Protein AF-A0AAU9XTW3-F1 (afdb_monomer)

InterPro domains:
  IPR000152 EGF-type aspartate/asparagine hydroxylation site [PS00010] (157-168)
  IPR000742 EGF-like domain [PF00008] (87-120)
  IPR000742 EGF-like domain [PS00022] (110-121)
  IPR000742 EGF-like domain [PS01186] (110-121)
  IPR000742 EGF-like domain [PS01186] (166-179)
  IPR000742 EGF-like domain [PS50026] (83-122)
  IPR000742 EGF-like domain [PS50026] (140-180)
  IPR000742 EGF-like domain [SM00181] (86-122)
  IPR000742 EGF-like domain [SM00181] (143-180)
  IPR001881 EGF-like calcium-binding domain [SM00179] (83-122)
  IPR001881 EGF-like calcium-binding domain [SM00179] (140-180)
  IPR018097 EGF-like calcium-binding, conserved site [PS01187] (140-166)
  IPR024731 NELL2-like, EGF domain [PF12947] (144-179)
  IPR051586 Protein kinase C-binding NELL [PTHR24042] (33-180)

Foldseek 3Di:
DDFDPVQKDAQWDQPPFFPDKDWAQDDVRLVVVLLVDLQFFKKKWFQAHDPPPNTIIITGGNDGCVVVVVRTDGHNRIMIIGHDALPPPPLLADDPWRWRADDDPSRIATHADPQFDDRRSPDGDPVVVVVVVCVVQPDQDQCVPVDPPQFDPQWDWDGDRPGIATGGHPQWDDRRRDTDGPPPD

Sequence (185 aa):
MLFPDYYFFAERRLEDYTITTRKVKNLDDCELMCYLNDNCVSLNFKKDPDNNEAVHICELNNATHLKNDSDLTSDANFYYRGSKNACDKNSHCENNATCQSGFTAKGYQCLCPSGFEGERCETAGILFLFFLSLSNFTTDIDECVATSGKCHNEAACNNTHGSYVCTCKPGYIGDGLNCTGTVNS

Organism: NCBI:txid46732

Solvent-accessible surface area (backbone atoms only — not comparable to full-atom values): 10345 Å² total; per-residue (Å²): 77,44,71,50,74,93,40,52,38,77,36,18,34,68,61,98,36,65,76,48,76,45,80,28,79,49,70,68,54,38,51,51,56,29,69,76,30,93,65,36,38,17,37,30,37,35,71,65,46,48,96,84,72,76,28,23,46,26,34,28,13,61,49,42,54,94,84,41,53,90,45,49,40,82,32,82,56,23,34,22,40,29,42,61,63,38,52,79,84,69,55,74,44,30,81,86,27,49,69,43,40,23,102,43,99,80,33,38,47,40,50,50,44,94,51,32,30,65,81,30,19,76,39,74,19,68,69,47,53,49,52,62,65,53,69,67,74,79,67,69,75,51,50,67,74,75,42,83,78,79,41,20,94,56,26,46,70,42,66,47,94,85,52,70,47,39,43,36,37,93,70,34,52,60,74,3,62,53,48,52,62,75,71,86,124

Secondary structure (DSSP, 8-state):
-B--GGGEEEEEEE-S-EEEEEEESSHHHHHHHHHT-TT--EEEEESSPBTTTTBEEEEEES--TTT-GGGEEEEEEEEEEE-B-TTTT-----TTPEEEE-SSTTSEEEEPPT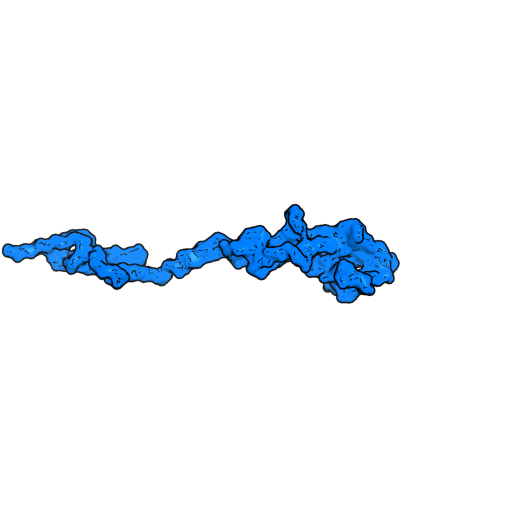TEESSSS-EEPHHHHHHHHHTTSS----HHHHSTTSS-TTEEEEEETTEEEEEEPTTEEESSSSEEE----

Mean predicted aligned error: 15.33 Å

Nearest PDB structures (foldseek):
  7qox-assembly2_B  TM=6.734E-01  e=1.517E-02  Homo sapiens
  5eok-assembly1_A  TM=7.249E-01  e=4.619E-02  Homo sapiens
  6i44-assembly1_A  TM=7.462E-01  e=6.192E-02  Homo sapiens
  7qot-assembly2_B  TM=4.023E-01  e=5.194E-02  Homo sapiens
  5i25-assembly1_A  TM=4.040E-01  e=5.194E-02  Homo sapiens

Structure (mmCIF, N/CA/C/O backbone):
data_AF-A0AAU9XTW3-F1
#
_entry.id   AF-A0AAU9XTW3-F1
#
loop_
_atom_site.group_PDB
_atom_site.id
_atom_site.type_symbol
_atom_site.label_atom_id
_atom_site.label_alt_id
_atom_site.label_comp_id
_atom_site.label_asym_id
_atom_site.label_entity_id
_atom_site.label_seq_id
_atom_site.pdbx_PDB_ins_code
_atom_site.Cartn_x
_atom_site.Cartn_y
_atom_site.Cartn_z
_atom_site.occupancy
_atom_site.B_iso_or_equiv
_atom_site.auth_seq_id
_atom_site.auth_comp_id
_atom_site.auth_asym_id
_atom_site.auth_atom_id
_atom_site.pdbx_PDB_model_num
ATOM 1 N N . MET A 1 1 ? 4.278 -6.428 1.711 1.00 71.62 1 MET A N 1
ATOM 2 C CA . MET A 1 1 ? 4.165 -6.515 0.251 1.00 71.62 1 MET A CA 1
ATOM 3 C C . MET A 1 1 ? 5.180 -7.543 -0.211 1.00 71.62 1 MET A C 1
ATOM 5 O O . MET A 1 1 ? 6.246 -7.604 0.389 1.00 71.62 1 MET A O 1
ATOM 9 N N . LEU A 1 2 ? 4.853 -8.378 -1.196 1.00 81.69 2 LEU A N 1
ATOM 10 C CA . LEU A 1 2 ? 5.787 -9.361 -1.761 1.00 81.69 2 LEU A CA 1
ATOM 11 C C . LEU A 1 2 ? 5.809 -9.221 -3.284 1.00 81.69 2 LEU A C 1
ATOM 13 O O . LEU A 1 2 ? 4.738 -9.113 -3.886 1.00 81.69 2 LEU A O 1
ATOM 17 N N . PHE A 1 3 ? 7.003 -9.268 -3.878 1.00 87.62 3 PHE A N 1
ATOM 18 C CA . PHE A 1 3 ? 7.240 -9.256 -5.325 1.00 87.62 3 PHE A CA 1
ATOM 19 C C . PHE A 1 3 ? 7.642 -10.657 -5.799 1.00 87.62 3 PHE A C 1
ATOM 21 O O . PHE A 1 3 ? 8.826 -10.983 -5.835 1.00 87.62 3 PHE A O 1
ATOM 28 N N . PRO A 1 4 ? 6.674 -11.538 -6.095 1.00 88.94 4 PRO A N 1
ATOM 29 C CA . PRO A 1 4 ? 6.991 -12.884 -6.541 1.00 88.94 4 PRO A CA 1
ATOM 30 C C . PRO A 1 4 ? 7.580 -12.883 -7.957 1.00 88.94 4 PRO A C 1
ATOM 32 O O . PRO A 1 4 ? 7.155 -12.105 -8.810 1.00 88.94 4 PRO A O 1
ATOM 35 N N . ASP A 1 5 ? 8.477 -13.827 -8.239 1.00 89.44 5 ASP A N 1
ATOM 36 C CA . ASP A 1 5 ? 9.134 -13.939 -9.551 1.00 89.44 5 ASP A CA 1
ATOM 37 C C . ASP A 1 5 ? 8.152 -14.180 -10.705 1.00 89.44 5 ASP A C 1
ATOM 39 O O . ASP A 1 5 ? 8.392 -13.758 -11.828 1.00 89.44 5 ASP A O 1
ATOM 43 N N . TYR A 1 6 ? 6.996 -14.795 -10.446 1.00 91.75 6 TYR A N 1
ATOM 44 C CA . TYR A 1 6 ? 5.962 -14.983 -11.469 1.00 91.75 6 TYR A CA 1
ATOM 45 C C . TYR A 1 6 ? 5.190 -13.693 -11.822 1.00 91.75 6 TYR A C 1
ATOM 47 O O . TYR A 1 6 ? 4.393 -13.708 -12.755 1.00 91.75 6 TYR A O 1
ATOM 55 N N . TYR A 1 7 ? 5.417 -12.585 -11.103 1.00 93.94 7 TYR A N 1
ATOM 56 C CA . TYR A 1 7 ? 4.964 -11.229 -11.459 1.00 93.94 7 TYR A CA 1
ATOM 57 C C . TYR A 1 7 ? 6.118 -10.333 -11.934 1.00 93.94 7 TYR A C 1
ATOM 59 O O . TYR A 1 7 ? 5.997 -9.104 -11.938 1.00 93.94 7 TYR A O 1
ATOM 67 N N . PHE A 1 8 ? 7.240 -10.941 -12.321 1.00 96.44 8 PHE A N 1
ATOM 68 C CA . PHE A 1 8 ? 8.345 -10.272 -12.988 1.00 96.44 8 PHE A CA 1
ATOM 69 C C . PHE A 1 8 ? 8.187 -10.419 -14.503 1.00 96.44 8 PHE A C 1
ATOM 71 O O . PHE A 1 8 ? 8.160 -11.534 -15.026 1.00 96.44 8 PHE A O 1
ATOM 78 N N . PHE A 1 9 ? 8.139 -9.298 -15.221 1.00 96.50 9 PHE A N 1
ATOM 79 C CA . PHE A 1 9 ? 8.125 -9.299 -16.682 1.00 96.50 9 PHE A CA 1
ATOM 80 C C . PHE A 1 9 ? 9.274 -8.454 -17.215 1.00 96.50 9 PHE A C 1
ATOM 82 O O . PHE A 1 9 ? 9.337 -7.242 -17.001 1.00 96.50 9 PHE A O 1
ATOM 89 N N . ALA A 1 10 ? 10.192 -9.104 -17.929 1.00 95.94 10 ALA A N 1
ATOM 90 C CA . ALA A 1 10 ? 11.235 -8.397 -18.649 1.00 95.94 10 ALA A CA 1
ATOM 91 C C . ALA A 1 10 ? 10.668 -7.703 -19.888 1.00 95.94 10 ALA A C 1
ATOM 93 O O . ALA A 1 10 ? 9.746 -8.218 -20.516 1.00 95.94 10 ALA A O 1
ATOM 94 N N . GLU A 1 11 ? 11.255 -6.559 -20.246 1.00 96.62 11 GLU A N 1
ATOM 95 C CA . GLU A 1 11 ? 10.885 -5.793 -21.446 1.00 96.62 11 GLU A CA 1
ATOM 96 C C . GLU A 1 11 ? 9.429 -5.330 -21.434 1.00 96.62 11 GLU A C 1
ATOM 98 O O . GLU A 1 11 ? 8.755 -5.235 -22.463 1.00 96.62 11 GLU A O 1
ATOM 103 N N . ARG A 1 12 ? 8.935 -5.071 -20.226 1.00 97.69 12 ARG A N 1
ATOM 104 C CA . ARG A 1 12 ? 7.585 -4.602 -19.969 1.00 97.69 12 ARG A CA 1
ATOM 105 C C . ARG A 1 12 ? 7.627 -3.391 -19.064 1.00 97.69 12 ARG A C 1
ATOM 107 O O . ARG A 1 12 ? 8.484 -3.285 -18.183 1.00 97.69 12 ARG A O 1
ATOM 114 N N . ARG A 1 13 ? 6.656 -2.514 -19.277 1.00 97.75 13 ARG A N 1
ATOM 115 C CA . ARG A 1 13 ? 6.431 -1.301 -18.505 1.00 97.75 13 ARG A CA 1
ATOM 116 C C . ARG A 1 13 ? 4.930 -1.109 -18.357 1.00 97.75 13 ARG A C 1
ATOM 118 O O . ARG A 1 13 ? 4.190 -1.274 -19.316 1.00 97.75 13 ARG A O 1
ATOM 125 N N . LEU A 1 14 ? 4.481 -0.813 -17.146 1.00 97.94 14 LEU A N 1
ATOM 126 C CA . LEU A 1 14 ? 3.094 -0.443 -16.896 1.00 97.94 14 LEU A CA 1
ATOM 127 C C . LEU A 1 14 ? 2.970 1.078 -17.030 1.00 97.94 14 LEU A C 1
ATOM 129 O O . LEU A 1 14 ? 3.660 1.802 -16.307 1.00 97.94 14 LEU A O 1
ATOM 133 N N . GLU A 1 15 ? 2.135 1.551 -17.952 1.00 95.88 15 GLU A N 1
ATOM 134 C CA . GLU A 1 15 ? 1.994 2.981 -18.273 1.00 95.88 15 GLU A CA 1
ATOM 135 C C . GLU A 1 15 ? 0.791 3.619 -17.566 1.00 95.88 15 GLU A C 1
ATOM 137 O O . GLU A 1 15 ? -0.082 2.913 -17.087 1.00 95.88 15 GLU A O 1
ATOM 142 N N . ASP A 1 16 ? 0.764 4.949 -17.436 1.00 95.25 16 ASP A N 1
ATOM 143 C CA . ASP A 1 16 ? -0.324 5.748 -16.830 1.00 95.25 16 ASP A CA 1
ATOM 144 C C . ASP A 1 16 ? -0.626 5.538 -15.330 1.00 95.25 16 ASP A C 1
ATOM 146 O O . ASP A 1 16 ? -1.365 6.322 -14.732 1.00 95.25 16 ASP A O 1
ATOM 150 N N . TYR A 1 17 ? 0.009 4.562 -14.677 1.00 96.19 17 TYR A N 1
ATOM 151 C CA . TYR A 1 17 ? -0.172 4.281 -13.243 1.00 96.19 17 TYR A CA 1
ATOM 152 C C . TYR A 1 17 ? 0.981 4.765 -12.350 1.00 96.19 17 TYR A C 1
ATOM 154 O O . TYR A 1 17 ? 0.988 4.493 -11.145 1.00 96.19 17 TYR A O 1
ATOM 162 N N . THR A 1 18 ? 1.967 5.476 -12.908 1.00 97.38 18 THR A N 1
ATOM 163 C CA . THR A 1 18 ? 3.132 5.968 -12.159 1.00 97.38 18 THR A CA 1
ATOM 164 C C . THR A 1 18 ? 2.754 7.082 -11.188 1.00 97.38 18 THR A C 1
ATOM 166 O O . THR A 1 18 ? 2.371 8.183 -11.571 1.00 97.38 18 THR A O 1
ATOM 169 N N . ILE A 1 19 ? 2.934 6.804 -9.900 1.00 96.50 19 ILE A N 1
ATOM 170 C CA . ILE A 1 19 ? 2.741 7.737 -8.788 1.00 96.50 19 ILE A CA 1
ATOM 171 C C . ILE A 1 19 ? 3.937 8.679 -8.691 1.00 96.50 19 ILE A C 1
ATOM 173 O O . ILE A 1 19 ? 3.803 9.883 -8.475 1.00 96.50 19 ILE A O 1
ATOM 177 N N . THR A 1 20 ? 5.143 8.111 -8.752 1.00 96.94 20 THR A N 1
ATOM 178 C CA . THR A 1 20 ? 6.375 8.870 -8.571 1.00 96.94 20 THR A CA 1
ATOM 179 C C . THR A 1 20 ? 7.575 8.140 -9.154 1.00 96.94 20 THR A C 1
ATOM 181 O O . THR A 1 20 ? 7.617 6.911 -9.186 1.00 96.94 20 THR A O 1
ATOM 184 N N . THR A 1 21 ? 8.580 8.912 -9.554 1.00 96.75 21 THR A N 1
ATOM 185 C CA . THR A 1 21 ? 9.849 8.408 -10.083 1.00 96.75 21 THR A CA 1
ATOM 186 C C . THR A 1 21 ? 10.973 8.677 -9.083 1.00 96.75 21 THR A C 1
ATOM 188 O O . THR A 1 21 ? 11.027 9.733 -8.440 1.00 96.75 21 THR A O 1
ATOM 191 N N . ARG A 1 22 ? 11.875 7.713 -8.913 1.00 94.31 22 ARG A N 1
ATOM 192 C CA . ARG A 1 22 ? 13.017 7.760 -7.994 1.00 94.31 22 ARG A CA 1
ATOM 193 C C . ARG A 1 22 ? 14.285 7.300 -8.702 1.00 94.31 22 ARG A C 1
ATOM 195 O O . ARG A 1 22 ? 14.235 6.470 -9.602 1.00 94.31 22 ARG A O 1
ATOM 202 N N . LYS A 1 23 ? 15.423 7.839 -8.269 1.00 94.25 23 LYS A N 1
ATOM 203 C CA . LYS A 1 23 ? 16.751 7.338 -8.632 1.00 94.25 23 LYS A CA 1
ATOM 204 C C . LYS A 1 23 ? 17.192 6.339 -7.566 1.00 94.25 23 LYS A C 1
ATOM 206 O O . LYS A 1 23 ? 17.145 6.665 -6.382 1.00 94.25 23 LYS A O 1
ATOM 211 N N . VAL A 1 24 ? 17.592 5.144 -7.978 1.00 93.81 24 VAL A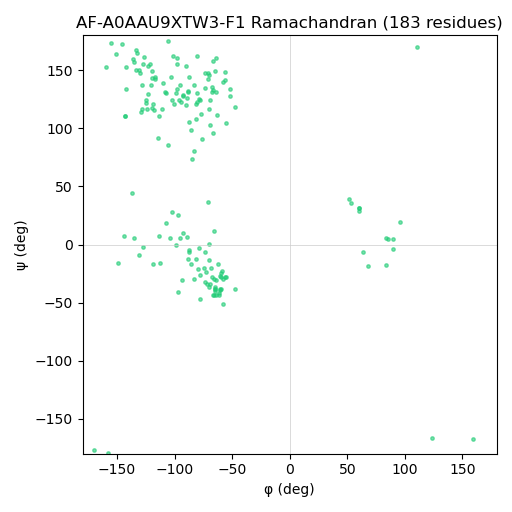 N 1
ATOM 212 C CA . VAL A 1 24 ? 17.962 4.030 -7.087 1.00 93.81 24 VAL A CA 1
ATOM 213 C C . VAL A 1 24 ? 19.240 3.358 -7.580 1.00 93.81 24 VAL A C 1
ATOM 215 O O . VAL A 1 24 ? 19.597 3.504 -8.749 1.00 93.81 24 VAL A O 1
ATOM 218 N N . LYS A 1 25 ? 19.950 2.620 -6.722 1.00 92.88 25 LYS A N 1
ATOM 219 C CA . LYS A 1 25 ? 21.201 1.963 -7.142 1.00 92.88 25 LYS A CA 1
ATOM 220 C C . LYS A 1 25 ? 20.954 0.636 -7.845 1.00 92.88 25 LYS A C 1
ATOM 222 O O . LYS A 1 25 ? 21.761 0.231 -8.669 1.00 92.88 25 LYS A O 1
ATOM 227 N N . ASN A 1 26 ? 19.874 -0.056 -7.498 1.00 92.75 26 ASN A N 1
ATOM 228 C CA . ASN A 1 26 ? 19.530 -1.370 -8.029 1.00 92.75 26 ASN A CA 1
ATOM 229 C C . ASN A 1 26 ? 18.022 -1.644 -7.866 1.00 92.75 26 ASN A C 1
ATOM 231 O O . ASN A 1 26 ? 17.266 -0.791 -7.391 1.00 92.75 26 ASN A O 1
ATOM 235 N N . LEU A 1 27 ? 17.587 -2.827 -8.301 1.00 92.81 27 LEU A N 1
ATOM 236 C CA . 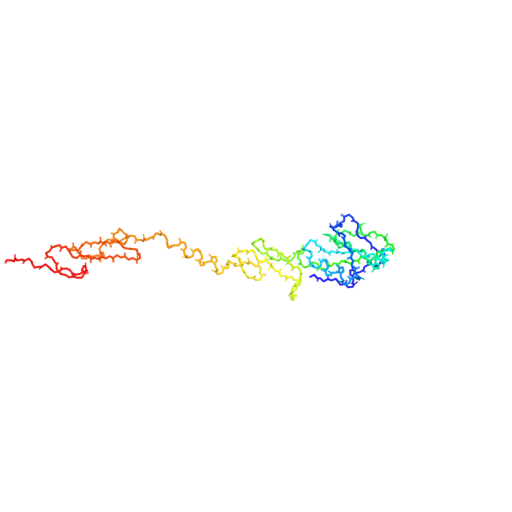LEU A 1 27 ? 16.189 -3.248 -8.240 1.00 92.81 27 LEU A CA 1
ATOM 237 C C . LEU A 1 27 ? 15.682 -3.401 -6.796 1.00 92.81 27 LEU A C 1
ATOM 239 O O . LEU A 1 27 ? 14.557 -2.997 -6.520 1.00 92.81 27 LEU A O 1
ATOM 243 N N . ASP A 1 28 ? 16.507 -3.902 -5.877 1.00 93.50 28 ASP A N 1
ATOM 244 C CA . ASP A 1 28 ? 16.124 -4.101 -4.471 1.00 93.50 28 ASP A CA 1
ATOM 245 C C . ASP A 1 28 ? 15.834 -2.761 -3.774 1.00 93.50 28 ASP A C 1
ATOM 247 O O . ASP A 1 28 ? 14.852 -2.624 -3.045 1.00 93.50 28 ASP A O 1
ATOM 251 N N . ASP A 1 29 ? 16.632 -1.729 -4.066 1.00 94.62 29 ASP A N 1
ATOM 252 C CA . ASP A 1 29 ? 16.374 -0.361 -3.611 1.00 94.62 29 ASP A CA 1
ATOM 253 C C . ASP A 1 29 ? 15.030 0.161 -4.156 1.00 94.62 29 ASP A C 1
ATOM 255 O O . ASP A 1 29 ? 14.297 0.852 -3.450 1.00 94.62 29 ASP A O 1
ATOM 259 N N . CYS A 1 30 ? 14.671 -0.170 -5.403 1.00 95.56 30 CYS A N 1
ATOM 260 C CA . CYS A 1 30 ? 13.377 0.200 -5.991 1.00 95.56 30 CYS A CA 1
ATOM 261 C C . CYS A 1 30 ? 12.206 -0.492 -5.283 1.00 95.56 30 CYS A C 1
ATOM 263 O O . CYS A 1 30 ? 11.202 0.151 -4.964 1.00 95.56 30 CYS A O 1
ATOM 265 N N . GLU A 1 31 ? 12.344 -1.785 -4.989 1.00 94.06 31 GLU A N 1
ATOM 266 C CA . GLU A 1 31 ? 11.353 -2.543 -4.223 1.00 94.06 31 GLU A CA 1
ATOM 267 C C . GLU A 1 31 ? 11.164 -1.992 -2.821 1.00 94.06 31 GLU A C 1
ATOM 269 O O . GLU A 1 31 ? 10.027 -1.839 -2.377 1.00 94.06 31 GLU A O 1
ATOM 274 N N . LEU A 1 32 ? 12.259 -1.647 -2.139 1.00 92.31 32 LEU A N 1
ATOM 275 C CA . LEU A 1 32 ? 12.207 -1.030 -0.821 1.00 92.31 32 LEU A CA 1
ATOM 276 C C . LEU A 1 32 ? 11.475 0.317 -0.871 1.00 92.31 32 LEU A C 1
ATOM 278 O O . LEU A 1 32 ? 10.645 0.603 -0.011 1.00 92.31 32 LEU A O 1
ATOM 282 N N . MET A 1 33 ? 11.724 1.132 -1.897 1.00 92.75 33 MET A N 1
ATOM 283 C CA . MET A 1 33 ? 11.013 2.402 -2.071 1.00 92.75 33 MET A CA 1
ATOM 284 C C . MET A 1 33 ? 9.518 2.204 -2.333 1.00 92.75 33 MET A C 1
ATOM 286 O O . MET A 1 33 ? 8.708 2.981 -1.828 1.00 92.75 33 MET A O 1
ATOM 290 N N . CYS A 1 34 ? 9.143 1.163 -3.079 1.00 92.06 34 CYS A N 1
ATOM 291 C CA . CYS A 1 34 ? 7.743 0.787 -3.254 1.00 92.06 34 CYS A CA 1
ATOM 292 C C . CYS A 1 34 ? 7.129 0.299 -1.935 1.00 92.06 34 CYS A C 1
ATOM 294 O O . CYS A 1 34 ? 6.046 0.728 -1.565 1.00 92.06 34 CYS A O 1
ATOM 296 N N . TYR A 1 35 ? 7.852 -0.524 -1.177 1.00 86.00 35 TYR A N 1
ATOM 297 C CA . TYR A 1 35 ? 7.417 -1.039 0.120 1.00 86.00 35 TYR A CA 1
ATOM 298 C C . TYR A 1 35 ? 7.129 0.067 1.144 1.00 86.00 35 TYR A C 1
ATOM 300 O O . TYR A 1 35 ? 6.197 -0.047 1.936 1.00 86.00 35 TYR A O 1
ATOM 308 N N . LEU A 1 36 ? 7.935 1.131 1.139 1.00 86.75 36 LEU A N 1
ATOM 309 C CA . LEU A 1 36 ? 7.777 2.287 2.026 1.00 86.75 36 LEU A CA 1
ATOM 310 C C . LEU A 1 36 ? 6.685 3.267 1.563 1.00 86.75 36 LEU A C 1
ATOM 312 O O . LEU A 1 36 ? 6.446 4.268 2.237 1.00 86.75 36 LEU A O 1
ATOM 316 N N . ASN A 1 37 ? 6.048 3.022 0.416 1.00 87.25 37 ASN A N 1
ATOM 317 C CA . ASN A 1 37 ? 4.993 3.863 -0.129 1.00 87.25 37 ASN A CA 1
ATOM 318 C C . ASN A 1 37 ? 3.662 3.106 -0.134 1.00 87.25 37 ASN A C 1
ATOM 320 O O . ASN A 1 37 ? 3.458 2.212 -0.949 1.00 87.25 37 ASN A O 1
ATOM 324 N N . ASP A 1 38 ? 2.729 3.529 0.716 1.00 81.38 38 ASP A N 1
ATOM 325 C CA . ASP A 1 38 ? 1.439 2.849 0.899 1.00 81.38 38 ASP A CA 1
ATOM 326 C C . ASP A 1 38 ? 0.585 2.761 -0.378 1.00 81.38 38 ASP A C 1
ATOM 328 O O . ASP A 1 38 ? -0.247 1.865 -0.505 1.00 81.38 38 ASP A O 1
ATOM 332 N N . ASN A 1 39 ? 0.789 3.666 -1.340 1.00 85.50 39 ASN A N 1
ATOM 333 C CA . ASN A 1 39 ? 0.058 3.660 -2.606 1.00 85.50 39 ASN A CA 1
ATOM 334 C C . ASN A 1 39 ? 0.735 2.802 -3.677 1.00 85.50 39 ASN A C 1
ATOM 336 O O . ASN A 1 39 ? 0.130 2.557 -4.717 1.00 85.50 39 ASN A O 1
ATOM 340 N N . CYS A 1 40 ? 1.983 2.380 -3.473 1.00 91.00 40 CYS A N 1
ATOM 341 C CA . CYS A 1 40 ? 2.708 1.593 -4.455 1.00 91.00 40 CYS A CA 1
ATOM 342 C C . CYS A 1 40 ? 2.291 0.122 -4.373 1.00 91.00 40 CYS A C 1
ATOM 344 O O . CYS A 1 40 ? 2.285 -0.482 -3.304 1.00 91.00 40 CYS A O 1
ATOM 346 N N . VAL A 1 41 ? 1.952 -0.468 -5.520 1.00 91.12 41 VAL A N 1
ATOM 347 C CA . VAL A 1 41 ? 1.586 -1.890 -5.659 1.00 91.12 41 VAL A CA 1
ATOM 348 C C . VAL A 1 41 ? 2.331 -2.598 -6.798 1.00 91.12 41 VAL A C 1
ATOM 350 O O . VAL A 1 41 ? 2.286 -3.827 -6.898 1.00 91.12 41 VAL A O 1
ATOM 353 N N . SER A 1 42 ? 3.057 -1.864 -7.639 1.00 94.75 42 SER A N 1
ATOM 354 C CA . SER A 1 42 ? 4.025 -2.405 -8.598 1.00 94.75 42 SER A CA 1
ATOM 355 C C . SER A 1 42 ? 5.081 -1.360 -8.948 1.00 94.75 42 SER A C 1
ATOM 357 O O . SER A 1 42 ? 4.972 -0.207 -8.534 1.00 94.75 42 SER A O 1
ATOM 359 N N . LEU A 1 43 ? 6.102 -1.744 -9.707 1.00 97.50 43 LEU A N 1
ATOM 360 C CA . LEU A 1 43 ? 7.154 -0.835 -10.145 1.00 97.50 43 LEU A CA 1
ATOM 361 C C . LEU A 1 43 ? 7.608 -1.120 -11.578 1.00 97.50 43 LEU A C 1
ATOM 363 O O . LEU A 1 43 ? 7.546 -2.265 -12.034 1.00 97.50 43 LEU A O 1
ATOM 367 N N . ASN A 1 44 ? 8.100 -0.083 -12.255 1.00 97.94 44 ASN A N 1
ATOM 368 C CA . ASN A 1 44 ? 8.917 -0.210 -13.460 1.00 97.94 44 ASN A CA 1
ATOM 369 C C . ASN A 1 44 ? 10.358 0.173 -13.111 1.00 97.94 44 ASN A C 1
ATOM 371 O O . ASN A 1 44 ? 10.609 1.225 -12.525 1.00 97.94 44 ASN A O 1
ATOM 375 N N . PHE A 1 45 ? 11.320 -0.653 -13.500 1.00 97.50 45 PHE A N 1
ATOM 376 C CA . PHE A 1 45 ? 12.739 -0.413 -13.273 1.00 97.50 45 PHE A CA 1
ATOM 377 C C . PHE A 1 45 ? 13.476 -0.309 -14.602 1.00 97.50 45 PHE A C 1
ATOM 379 O O . PHE A 1 45 ? 13.470 -1.255 -15.388 1.00 97.50 45 PHE A O 1
ATOM 386 N N . LYS A 1 46 ? 14.132 0.822 -14.860 1.00 95.69 46 LYS A N 1
ATOM 387 C CA . LYS A 1 46 ? 14.888 1.038 -16.094 1.00 95.69 46 LYS A CA 1
ATOM 388 C C . LYS A 1 46 ? 16.246 0.329 -16.038 1.00 95.69 46 LYS A C 1
ATOM 390 O O . LYS A 1 46 ? 17.040 0.572 -15.127 1.00 95.69 46 LYS A O 1
ATOM 395 N N . LYS A 1 47 ? 16.514 -0.525 -17.030 1.00 90.44 47 LYS A N 1
ATOM 396 C CA . LYS A 1 47 ? 17.713 -1.373 -17.146 1.00 90.44 47 LYS A CA 1
ATOM 397 C C . LYS A 1 47 ? 18.995 -0.558 -17.146 1.00 90.44 47 LYS A C 1
ATOM 399 O O . LYS A 1 47 ? 19.886 -0.844 -16.356 1.00 90.44 47 LYS A O 1
ATOM 404 N N . ASP A 1 48 ? 19.064 0.452 -18.005 1.00 86.12 48 ASP A N 1
ATOM 405 C CA . ASP A 1 48 ? 20.263 1.266 -18.147 1.00 86.12 48 ASP A CA 1
ATOM 406 C C . ASP A 1 48 ? 20.242 2.435 -17.156 1.00 86.12 48 ASP A C 1
ATOM 408 O O . ASP A 1 48 ? 19.223 3.136 -17.051 1.00 86.12 48 ASP A O 1
ATOM 412 N N . PRO A 1 49 ? 21.347 2.660 -16.422 1.00 77.31 49 PRO A N 1
ATOM 413 C CA . PRO A 1 49 ? 21.467 3.809 -15.546 1.00 77.31 49 PRO A CA 1
ATOM 414 C C . PRO A 1 49 ? 21.463 5.103 -16.363 1.00 77.31 49 PRO A C 1
ATOM 416 O O . PRO A 1 49 ? 21.926 5.151 -17.503 1.00 77.31 49 PRO A O 1
ATOM 419 N N . ASP A 1 50 ? 20.950 6.176 -15.769 1.00 73.38 50 ASP A N 1
ATOM 420 C CA . ASP A 1 50 ? 20.991 7.488 -16.406 1.00 73.38 50 ASP A CA 1
ATOM 421 C C . ASP A 1 50 ? 22.451 7.973 -16.482 1.00 73.38 50 ASP A C 1
ATOM 423 O O . ASP A 1 50 ? 23.190 7.907 -15.490 1.00 73.38 50 ASP A O 1
ATOM 427 N N . ASN A 1 51 ? 22.870 8.438 -17.665 1.00 63.38 51 ASN A N 1
ATOM 428 C CA . ASN A 1 51 ? 24.268 8.572 -18.118 1.00 63.38 51 ASN A CA 1
ATOM 429 C C . ASN A 1 51 ? 25.134 9.594 -17.345 1.00 63.38 51 ASN A C 1
ATOM 431 O O . ASN A 1 51 ? 26.247 9.894 -17.766 1.00 63.38 51 ASN A O 1
ATOM 435 N N . ASN A 1 52 ? 24.666 10.106 -16.205 1.00 62.88 52 ASN A N 1
ATOM 436 C CA . ASN A 1 52 ? 25.371 11.104 -15.402 1.00 62.88 52 ASN A CA 1
ATOM 437 C C . ASN A 1 52 ? 25.726 10.655 -13.971 1.00 62.88 52 ASN A C 1
ATOM 439 O O . ASN A 1 52 ? 26.593 11.279 -13.370 1.00 62.88 52 ASN A O 1
ATOM 443 N N . GLU A 1 53 ? 25.121 9.592 -13.413 1.00 65.88 53 GLU A N 1
ATOM 444 C CA . GLU A 1 53 ? 25.299 9.255 -11.978 1.00 65.88 53 GLU A CA 1
ATOM 445 C C . GLU A 1 53 ? 25.341 7.749 -11.635 1.00 65.88 53 GLU A C 1
ATOM 447 O O . GLU A 1 53 ? 25.382 7.407 -10.456 1.00 65.88 53 GLU A O 1
ATOM 452 N N . ALA A 1 54 ? 25.361 6.836 -12.618 1.00 75.00 54 ALA A N 1
ATOM 453 C CA . ALA A 1 54 ? 25.328 5.379 -12.379 1.00 75.00 54 ALA A CA 1
ATOM 454 C C . ALA A 1 54 ? 24.148 4.928 -11.481 1.00 75.00 54 ALA A C 1
ATOM 456 O O . ALA A 1 54 ? 24.271 4.017 -10.664 1.00 75.00 54 ALA A O 1
ATOM 457 N N . VAL A 1 55 ? 22.996 5.589 -11.631 1.00 88.19 55 VAL A N 1
ATOM 458 C CA . VAL A 1 55 ? 21.748 5.305 -10.908 1.00 88.19 55 VAL A CA 1
ATOM 459 C C . VAL A 1 55 ? 20.643 4.942 -11.890 1.00 88.19 55 VAL A C 1
ATOM 461 O O . VAL A 1 55 ? 20.547 5.514 -12.976 1.00 88.19 55 VAL A O 1
ATOM 464 N N . HIS A 1 56 ? 19.790 4.006 -11.496 1.00 93.38 56 HIS A N 1
ATOM 465 C CA . HIS A 1 56 ? 18.655 3.539 -12.281 1.00 93.38 56 HIS A CA 1
ATOM 466 C C . HIS A 1 56 ? 17.401 4.356 -11.984 1.00 93.38 56 HIS A C 1
ATOM 468 O O . HIS A 1 56 ? 17.228 4.898 -10.888 1.00 93.38 56 HIS A O 1
ATOM 474 N N . ILE A 1 57 ? 16.503 4.412 -12.966 1.00 94.75 57 ILE A N 1
ATOM 475 C CA . ILE A 1 57 ? 15.185 5.027 -12.818 1.00 94.75 57 ILE A CA 1
ATOM 476 C C . ILE A 1 57 ? 14.205 3.964 -12.315 1.00 94.75 57 ILE A C 1
ATOM 478 O O . ILE A 1 57 ? 14.065 2.902 -12.916 1.00 94.75 57 ILE A O 1
ATOM 482 N N . CYS A 1 58 ? 13.523 4.275 -11.219 1.00 97.00 58 CYS A N 1
ATOM 483 C CA . CYS A 1 58 ? 12.498 3.462 -10.582 1.00 97.00 58 CYS A CA 1
ATOM 484 C C . CYS A 1 58 ? 11.171 4.226 -10.598 1.00 97.00 58 CYS A C 1
ATOM 486 O O . CYS A 1 58 ? 11.061 5.291 -9.989 1.00 97.00 58 CYS A O 1
ATOM 488 N N . GLU A 1 59 ? 10.170 3.710 -11.299 1.00 97.88 59 GLU A N 1
ATOM 489 C CA . GLU A 1 59 ? 8.809 4.247 -11.334 1.00 97.88 59 GLU A CA 1
ATOM 490 C C . GLU A 1 59 ? 7.934 3.415 -10.396 1.00 97.88 59 GLU A C 1
ATOM 492 O O . GLU A 1 59 ? 7.823 2.204 -10.561 1.00 97.88 59 GLU A O 1
ATOM 497 N N . LEU A 1 60 ? 7.328 4.056 -9.399 1.00 97.31 60 LEU A N 1
ATOM 498 C CA . LEU A 1 60 ? 6.411 3.421 -8.454 1.00 97.31 60 LEU A CA 1
ATOM 499 C C . LEU A 1 60 ? 4.981 3.558 -8.970 1.00 97.31 60 LEU A C 1
ATOM 501 O O . LEU A 1 60 ? 4.559 4.678 -9.258 1.00 97.31 60 LEU A O 1
ATOM 505 N N . ASN A 1 61 ? 4.225 2.465 -9.040 1.00 96.06 61 ASN A N 1
ATOM 506 C CA . ASN A 1 61 ? 2.895 2.435 -9.648 1.00 96.06 61 ASN A CA 1
ATOM 507 C C . ASN A 1 61 ? 1.795 2.077 -8.637 1.00 96.06 61 ASN A C 1
ATOM 509 O O . ASN A 1 61 ? 1.988 1.193 -7.800 1.00 96.06 61 ASN A O 1
ATOM 513 N N . ASN A 1 62 ? 0.616 2.701 -8.756 1.00 92.38 62 ASN A N 1
ATOM 514 C CA . ASN A 1 62 ? -0.556 2.429 -7.899 1.00 92.38 62 ASN A CA 1
ATOM 515 C C . ASN A 1 62 ? -1.482 1.323 -8.423 1.00 92.38 62 ASN A C 1
ATOM 517 O O . ASN A 1 62 ? -2.538 1.065 -7.846 1.00 92.38 62 ASN A O 1
ATOM 521 N N . ALA A 1 63 ? -1.084 0.648 -9.497 1.00 92.19 63 ALA A N 1
ATOM 522 C CA . ALA A 1 63 ? -1.836 -0.443 -10.090 1.00 92.19 63 ALA A CA 1
ATOM 523 C C . ALA A 1 63 ? -0.938 -1.644 -10.396 1.00 92.19 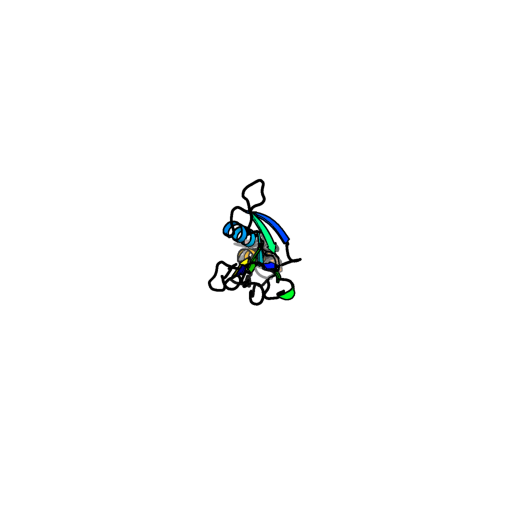63 ALA A C 1
ATOM 525 O O . ALA A 1 63 ? 0.288 -1.555 -10.354 1.00 92.19 63 ALA A O 1
ATOM 526 N N . THR A 1 64 ? -1.552 -2.790 -10.693 1.00 92.62 64 THR A N 1
ATOM 527 C CA . THR A 1 64 ? -0.848 -4.020 -11.086 1.00 92.62 64 THR A CA 1
ATOM 528 C C . THR A 1 64 ? -1.396 -4.576 -12.398 1.00 92.62 64 THR A C 1
ATOM 530 O O . THR A 1 64 ? -2.571 -4.376 -12.714 1.00 92.62 64 THR A O 1
ATOM 533 N N . HIS A 1 65 ? -0.572 -5.338 -13.122 1.00 92.38 65 HIS A N 1
ATOM 534 C CA . HIS A 1 65 ? -0.962 -6.055 -14.344 1.00 92.38 65 HIS A CA 1
ATOM 535 C C . HIS A 1 65 ? -2.172 -6.985 -14.136 1.00 92.38 65 HIS A C 1
ATOM 537 O O . HIS A 1 65 ? -2.970 -7.165 -15.042 1.00 92.38 65 HIS A O 1
ATOM 543 N N . LEU A 1 66 ? -2.386 -7.506 -12.919 1.00 89.56 66 LEU A N 1
ATOM 544 C CA . LEU A 1 66 ? -3.510 -8.399 -12.602 1.00 89.56 66 LEU A CA 1
ATOM 545 C C . LEU A 1 66 ? -4.888 -7.808 -12.919 1.00 89.56 66 LEU A C 1
ATOM 547 O O . LEU A 1 66 ? -5.840 -8.554 -13.138 1.00 89.56 66 LEU A O 1
ATOM 551 N N . LYS A 1 67 ? -5.009 -6.480 -12.871 1.00 88.69 67 LYS A N 1
ATOM 552 C CA . LYS A 1 67 ? -6.241 -5.752 -13.201 1.00 88.69 67 LYS A CA 1
ATOM 553 C C . LYS A 1 67 ? -6.104 -4.911 -14.477 1.00 88.69 67 LYS A C 1
ATOM 555 O O . LYS A 1 67 ? -7.126 -4.495 -15.004 1.00 88.69 67 LYS A O 1
ATOM 560 N N . ASN A 1 68 ? -4.879 -4.669 -14.950 1.00 92.06 68 ASN A N 1
ATOM 561 C CA . ASN A 1 68 ? -4.554 -3.671 -15.978 1.00 92.06 68 ASN A CA 1
ATOM 562 C C . ASN A 1 68 ? -3.555 -4.248 -16.999 1.00 92.06 68 ASN A C 1
ATOM 564 O O . ASN A 1 68 ? -2.549 -3.629 -17.331 1.00 92.06 68 ASN A O 1
ATOM 568 N N . ASP A 1 69 ? -3.787 -5.485 -17.439 1.00 93.19 69 ASP A N 1
ATOM 569 C CA . ASP A 1 69 ? -2.876 -6.209 -18.339 1.00 93.19 69 ASP A CA 1
ATOM 570 C C . ASP A 1 69 ? -2.755 -5.539 -19.719 1.00 93.19 69 ASP A C 1
ATOM 572 O O . ASP A 1 69 ? -1.687 -5.554 -20.324 1.00 93.19 69 ASP A O 1
ATOM 576 N N . SER A 1 70 ? -3.822 -4.876 -20.187 1.00 95.25 70 SER A N 1
ATOM 577 C CA . SER A 1 70 ? -3.824 -4.105 -21.441 1.00 95.25 70 SER A CA 1
ATOM 578 C C . SER A 1 70 ? -2.808 -2.968 -21.458 1.00 95.25 70 SER A C 1
ATOM 580 O O . SER A 1 70 ? -2.326 -2.598 -22.526 1.00 95.25 70 SER A O 1
ATOM 582 N N . ASP A 1 71 ? -2.481 -2.443 -20.280 1.00 96.75 71 ASP A N 1
ATOM 583 C CA . ASP A 1 71 ? -1.649 -1.254 -20.106 1.00 96.75 71 ASP A CA 1
ATOM 584 C C . ASP A 1 71 ? -0.196 -1.644 -19.779 1.00 96.75 71 ASP A C 1
ATOM 586 O O . ASP A 1 71 ? 0.678 -0.792 -19.605 1.00 96.75 71 ASP A O 1
ATOM 590 N N . LEU A 1 72 ? 0.078 -2.954 -19.695 1.00 97.38 72 LEU A N 1
ATOM 591 C CA . LEU A 1 72 ? 1.415 -3.517 -19.569 1.00 97.38 72 LEU A CA 1
ATOM 592 C C . LEU A 1 72 ? 2.062 -3.636 -20.957 1.00 97.38 72 LEU A C 1
ATOM 594 O O . LEU A 1 72 ? 2.099 -4.701 -21.590 1.00 97.38 72 LEU A O 1
ATOM 598 N N . THR A 1 73 ? 2.591 -2.519 -21.440 1.00 97.38 73 THR A N 1
ATOM 599 C CA . THR A 1 73 ? 3.154 -2.396 -22.783 1.00 97.38 73 THR A CA 1
ATOM 600 C C . THR A 1 73 ? 4.581 -2.944 -22.864 1.00 97.38 73 THR A C 1
ATOM 602 O O . THR A 1 73 ? 5.252 -3.205 -21.859 1.00 97.38 73 THR A O 1
ATOM 605 N N . SER A 1 74 ? 5.035 -3.206 -24.091 1.00 97.31 74 SER A N 1
ATOM 606 C CA . SER A 1 74 ? 6.402 -3.648 -24.362 1.00 97.31 74 SER A CA 1
ATOM 607 C C . SER A 1 74 ? 7.359 -2.462 -24.388 1.00 97.31 74 SER A C 1
ATOM 609 O O . SER A 1 74 ? 7.232 -1.584 -25.236 1.00 97.31 74 SER A O 1
ATOM 611 N N . ASP A 1 75 ? 8.362 -2.491 -23.514 1.00 96.81 75 ASP A N 1
ATOM 612 C CA . ASP A 1 75 ? 9.465 -1.532 -23.499 1.00 96.81 75 ASP A CA 1
ATOM 613 C C . ASP A 1 75 ? 10.756 -2.259 -23.120 1.00 96.81 75 ASP A C 1
ATOM 615 O O . ASP A 1 75 ? 10.953 -2.681 -21.978 1.00 96.81 75 ASP A O 1
ATOM 619 N N . ALA A 1 76 ? 11.660 -2.393 -24.091 1.00 96.06 76 ALA A N 1
ATOM 620 C CA . ALA A 1 76 ? 12.914 -3.120 -23.930 1.00 96.06 76 ALA A CA 1
ATOM 621 C C . ALA A 1 76 ? 13.843 -2.517 -22.863 1.00 96.06 76 ALA A C 1
ATOM 623 O O . ALA A 1 76 ? 14.751 -3.206 -22.397 1.00 96.06 76 ALA A O 1
ATOM 624 N N . ASN A 1 77 ? 13.622 -1.267 -22.450 1.00 94.94 77 ASN A N 1
ATOM 625 C CA . ASN A 1 77 ? 14.456 -0.579 -21.470 1.00 94.94 77 ASN A CA 1
ATOM 626 C C . ASN A 1 77 ? 14.017 -0.826 -20.028 1.00 94.94 77 ASN A C 1
ATOM 628 O O . ASN A 1 77 ? 14.706 -0.362 -19.122 1.00 94.94 77 ASN A O 1
ATOM 632 N N . PHE A 1 78 ? 12.904 -1.526 -19.790 1.00 96.94 78 PHE A N 1
ATOM 633 C CA . PHE A 1 78 ? 12.344 -1.697 -18.451 1.00 96.94 78 PHE A CA 1
ATOM 634 C C . PHE A 1 78 ? 12.177 -3.165 -18.040 1.00 96.94 78 PHE A C 1
ATOM 636 O O . PHE A 1 78 ? 12.028 -4.079 -18.856 1.00 96.94 78 PHE A O 1
ATOM 643 N N . TYR A 1 79 ? 12.216 -3.374 -16.728 1.00 96.06 79 TYR A N 1
ATOM 644 C CA . TYR A 1 79 ? 11.660 -4.529 -16.042 1.00 96.06 79 TYR A CA 1
ATOM 645 C C . TYR A 1 79 ? 10.414 -4.076 -15.289 1.00 96.06 79 TYR A C 1
ATOM 647 O O . TYR A 1 79 ? 10.472 -3.114 -14.522 1.00 96.06 79 TYR A O 1
ATOM 655 N N . TYR A 1 80 ? 9.310 -4.789 -15.458 1.00 97.81 80 TYR A N 1
ATOM 656 C CA . TYR A 1 80 ? 8.128 -4.603 -14.633 1.00 97.81 80 TYR A CA 1
ATOM 657 C C . TYR A 1 80 ? 8.134 -5.607 -13.479 1.00 97.81 80 TYR A C 1
ATOM 659 O O . TYR A 1 80 ? 8.386 -6.799 -13.683 1.00 97.81 80 TYR A O 1
ATOM 667 N N . ARG A 1 81 ? 7.782 -5.141 -12.275 1.00 96.38 81 ARG A N 1
ATOM 668 C CA . ARG A 1 81 ? 7.554 -5.995 -11.104 1.00 96.38 81 ARG A CA 1
ATOM 669 C C . ARG A 1 81 ? 6.222 -5.688 -10.439 1.00 96.38 81 ARG A C 1
ATOM 671 O O . ARG A 1 81 ? 6.031 -4.624 -9.855 1.00 96.38 81 ARG A O 1
ATOM 678 N N . GLY A 1 82 ? 5.307 -6.651 -10.485 1.00 93.00 82 GLY A N 1
ATOM 679 C CA . GLY A 1 82 ? 4.038 -6.603 -9.765 1.00 93.00 82 GLY A CA 1
ATOM 680 C C . GLY A 1 82 ? 4.162 -7.163 -8.352 1.00 93.00 82 GLY A C 1
ATOM 681 O O . GLY A 1 82 ? 4.859 -8.152 -8.133 1.00 93.00 82 GLY A O 1
ATOM 682 N N . SER A 1 83 ? 3.443 -6.582 -7.392 1.00 88.44 83 SER A N 1
ATOM 683 C CA . SER A 1 83 ? 3.321 -7.184 -6.064 1.00 88.44 83 SER A CA 1
ATOM 684 C C . SER A 1 83 ? 2.029 -7.975 -5.902 1.00 88.44 83 SER A C 1
ATOM 686 O O . SER A 1 83 ? 1.008 -7.712 -6.543 1.00 88.44 83 SER A O 1
ATOM 688 N N . LYS A 1 84 ? 2.053 -8.939 -4.983 1.00 82.81 84 LYS A N 1
ATOM 689 C CA . LYS A 1 84 ? 0.834 -9.526 -4.433 1.00 82.81 84 LYS A CA 1
ATOM 690 C C . LYS A 1 84 ? 0.364 -8.653 -3.268 1.00 82.81 84 LYS A C 1
ATOM 692 O O . LYS A 1 84 ? 0.874 -8.791 -2.155 1.00 82.81 84 LYS A O 1
ATOM 697 N N . ASN A 1 85 ? -0.609 -7.776 -3.518 1.00 72.38 85 ASN A N 1
ATOM 698 C CA . ASN A 1 85 ? -1.235 -6.988 -2.460 1.00 72.38 85 ASN A CA 1
ATOM 699 C C . ASN A 1 85 ? -2.307 -7.817 -1.734 1.00 72.38 85 ASN A C 1
ATOM 701 O O . ASN A 1 85 ? -3.379 -8.086 -2.274 1.00 72.38 85 ASN A O 1
ATOM 705 N N . ALA A 1 86 ? -2.028 -8.222 -0.496 1.00 74.75 86 ALA A N 1
ATOM 706 C CA . ALA A 1 86 ? -3.011 -8.914 0.340 1.00 74.75 86 ALA A CA 1
ATOM 707 C C . ALA A 1 86 ? -4.167 -7.995 0.802 1.00 74.75 86 ALA A C 1
ATOM 709 O O . ALA A 1 86 ? -5.197 -8.501 1.247 1.00 74.75 86 ALA A O 1
ATOM 710 N N . CYS A 1 87 ? -4.030 -6.672 0.642 1.00 76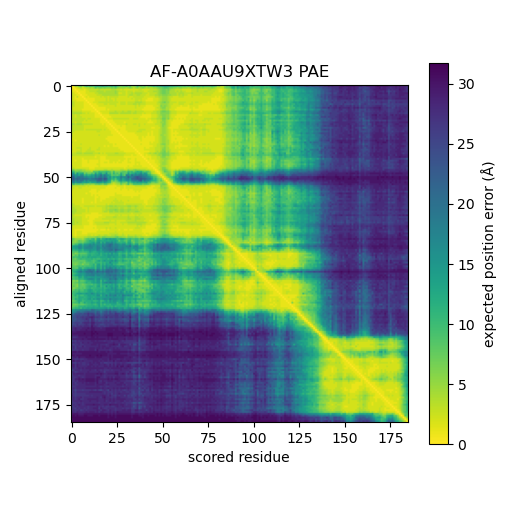.69 87 CYS A N 1
ATOM 711 C CA . CYS A 1 87 ? -5.049 -5.684 1.002 1.00 76.69 87 CYS A CA 1
ATOM 712 C C . CYS A 1 87 ? -6.166 -5.496 -0.039 1.00 76.69 87 CYS A C 1
ATOM 714 O O . CYS A 1 87 ? -7.194 -4.902 0.256 1.00 76.69 87 CYS A O 1
ATOM 716 N N . ASP A 1 88 ? -6.016 -6.013 -1.261 1.00 71.75 88 ASP A N 1
ATOM 717 C CA . ASP A 1 88 ? -6.898 -5.634 -2.376 1.00 71.75 88 ASP A CA 1
ATOM 718 C C . ASP A 1 88 ? -8.313 -6.238 -2.325 1.00 71.75 88 ASP A C 1
ATOM 720 O O . ASP A 1 88 ? -9.201 -5.750 -3.027 1.00 71.75 88 ASP A O 1
ATOM 724 N N . LYS A 1 89 ? -8.527 -7.331 -1.576 1.00 64.12 89 LYS A N 1
ATOM 725 C CA . LYS A 1 89 ? -9.826 -8.045 -1.526 1.00 64.12 89 LYS A CA 1
ATOM 726 C C . LYS A 1 89 ? -10.157 -8.739 -0.201 1.00 64.12 89 LYS A C 1
ATOM 728 O O . LYS A 1 89 ? -11.309 -9.105 -0.008 1.00 64.12 89 LYS A O 1
ATOM 733 N N . ASN A 1 90 ? -9.181 -8.946 0.685 1.00 65.50 90 ASN A N 1
ATOM 734 C CA . ASN A 1 90 ? -9.353 -9.814 1.857 1.00 65.50 90 ASN A CA 1
ATOM 735 C C . ASN A 1 90 ? -8.798 -9.224 3.157 1.00 65.50 90 ASN A C 1
ATOM 737 O O . ASN A 1 90 ? -8.787 -9.907 4.181 1.00 65.50 90 ASN A O 1
ATOM 741 N N . SER A 1 91 ? -8.326 -7.974 3.138 1.00 75.31 91 SER A N 1
ATOM 742 C CA . SER A 1 91 ? -7.945 -7.297 4.368 1.00 75.31 91 SER A CA 1
ATOM 743 C C . SER A 1 91 ? -9.193 -6.855 5.092 1.00 75.31 91 SER A C 1
ATOM 745 O O . SER A 1 91 ? -9.724 -5.773 4.860 1.00 75.31 91 SER A O 1
ATOM 747 N N . HIS A 1 92 ? -9.691 -7.719 5.957 1.00 88.56 92 HIS A N 1
ATOM 748 C CA . HIS A 1 92 ? -10.874 -7.464 6.760 1.00 88.56 92 HIS A CA 1
ATOM 749 C C . HIS A 1 92 ? -10.626 -6.420 7.873 1.00 88.56 92 HIS A C 1
ATOM 751 O O . HIS A 1 92 ? -11.142 -6.594 8.973 1.00 88.56 92 HIS A O 1
ATOM 757 N N . CYS A 1 93 ? -9.814 -5.387 7.623 1.00 90.19 93 CYS A N 1
ATOM 758 C CA . CYS A 1 93 ? -9.559 -4.293 8.555 1.00 90.19 93 CYS A CA 1
ATOM 759 C C . CYS A 1 93 ? -10.857 -3.511 8.807 1.00 90.19 93 CYS A C 1
ATOM 761 O O . CYS A 1 93 ? -11.576 -3.168 7.869 1.00 90.19 93 CYS A O 1
ATOM 763 N N . GLU A 1 94 ? -11.169 -3.266 10.073 1.00 92.00 94 GLU A N 1
ATOM 764 C CA . GLU A 1 94 ? -12.374 -2.590 10.549 1.00 92.00 94 GLU A CA 1
ATOM 765 C C . GLU A 1 94 ? -12.056 -1.161 11.017 1.00 92.00 94 GLU A C 1
ATOM 767 O O . GLU A 1 94 ? -10.903 -0.730 11.019 1.00 92.00 94 GLU A O 1
ATOM 772 N N . ASN A 1 95 ? -13.094 -0.403 11.385 1.00 90.75 95 ASN A N 1
ATOM 773 C CA . ASN A 1 95 ? -12.976 0.915 12.024 1.00 90.75 95 ASN A CA 1
ATOM 774 C C . ASN A 1 95 ? -12.052 1.909 11.295 1.00 90.75 95 ASN A C 1
ATOM 776 O O . ASN A 1 95 ? -11.327 2.674 11.923 1.00 90.75 95 ASN A O 1
ATOM 780 N N . ASN A 1 96 ? -12.106 1.916 9.957 1.00 90.50 96 ASN A N 1
ATOM 781 C CA . ASN A 1 96 ? -11.304 2.790 9.092 1.00 90.50 96 ASN A CA 1
ATOM 782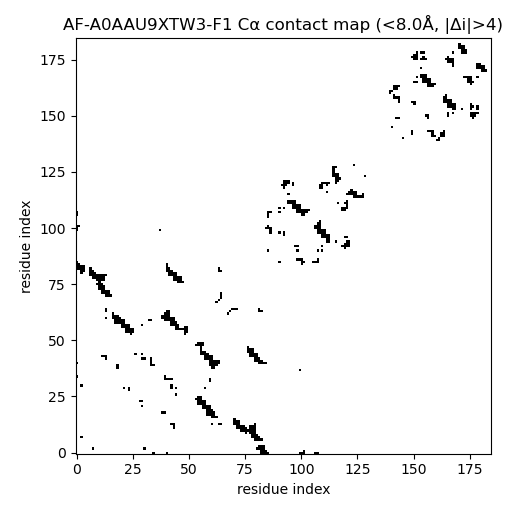 C C . ASN A 1 96 ? -9.778 2.610 9.254 1.00 90.50 96 ASN A C 1
ATOM 784 O O . ASN A 1 96 ? -9.010 3.551 9.060 1.00 90.50 96 ASN A O 1
ATOM 788 N N . ALA A 1 97 ? -9.335 1.409 9.632 1.00 90.38 97 ALA A N 1
ATOM 789 C CA . ALA A 1 97 ? -7.922 1.080 9.723 1.00 90.38 97 ALA A CA 1
ATOM 790 C C . ALA A 1 97 ? -7.242 0.987 8.353 1.00 90.38 97 ALA A C 1
ATOM 792 O O . ALA A 1 97 ? -7.817 0.507 7.372 1.00 90.38 97 ALA A O 1
ATOM 793 N N . THR A 1 98 ? -5.975 1.398 8.311 1.00 89.62 98 THR A N 1
ATOM 794 C CA . THR A 1 98 ? -5.155 1.318 7.100 1.00 89.62 98 THR A CA 1
ATOM 795 C C . THR A 1 98 ? -4.622 -0.102 6.948 1.00 89.62 98 THR A C 1
ATOM 797 O O . THR A 1 98 ? -3.932 -0.605 7.834 1.00 89.62 98 THR A O 1
ATOM 800 N N . CYS A 1 99 ? -4.910 -0.766 5.827 1.00 86.00 99 CYS A N 1
ATOM 801 C CA . CYS A 1 99 ? -4.287 -2.054 5.539 1.00 86.00 99 CYS A CA 1
ATOM 802 C C . CYS A 1 99 ? -2.869 -1.860 5.012 1.00 86.00 99 CYS A C 1
ATOM 804 O O . CYS A 1 99 ? -2.664 -1.216 3.986 1.00 86.00 99 CYS A O 1
ATOM 806 N N . GLN A 1 100 ? -1.907 -2.498 5.667 1.00 83.06 100 GLN A N 1
ATOM 807 C CA . GLN A 1 100 ? -0.534 -2.571 5.206 1.00 83.06 100 GLN A CA 1
ATOM 808 C C . GLN A 1 100 ? -0.218 -4.004 4.774 1.00 83.06 100 GLN A C 1
ATOM 810 O O . GLN A 1 100 ? -0.231 -4.934 5.581 1.00 83.06 100 GLN A O 1
ATOM 815 N N . SER A 1 101 ? 0.093 -4.218 3.495 1.00 78.00 101 SER A N 1
ATOM 816 C CA . SER A 1 101 ? 0.492 -5.548 3.028 1.00 78.00 101 SER A CA 1
ATOM 817 C C . SER A 1 101 ? 1.851 -5.938 3.625 1.00 78.00 101 SER A C 1
ATOM 819 O O . SER A 1 101 ? 2.802 -5.166 3.553 1.00 78.00 101 SER A O 1
ATOM 821 N N . GLY A 1 102 ? 2.003 -7.171 4.117 1.00 69.62 102 GLY A N 1
ATOM 822 C CA . GLY A 1 102 ? 3.234 -7.741 4.688 1.00 69.62 102 GLY A CA 1
ATOM 823 C C . GLY A 1 102 ? 3.080 -8.274 6.120 1.00 69.62 102 GLY A C 1
ATOM 824 O O . GLY A 1 102 ? 1.969 -8.425 6.613 1.00 69.62 102 GLY A O 1
ATOM 825 N N . PHE A 1 103 ? 4.218 -8.539 6.773 1.00 62.19 103 PHE A N 1
ATOM 826 C CA . PHE A 1 103 ? 4.389 -8.719 8.229 1.00 62.19 103 PHE A CA 1
ATOM 827 C C . PHE A 1 103 ? 3.781 -9.953 8.913 1.00 62.19 103 PHE A C 1
ATOM 829 O O . PHE A 1 103 ? 4.227 -10.309 10.000 1.00 62.19 103 PHE A O 1
ATOM 836 N N . THR A 1 104 ? 2.814 -10.640 8.306 1.00 63.34 104 THR A N 1
ATOM 837 C CA . THR A 1 104 ? 2.125 -11.774 8.945 1.00 63.34 104 THR A CA 1
ATOM 838 C C . THR A 1 104 ? 2.019 -12.984 8.020 1.00 63.34 104 THR A C 1
ATOM 840 O O . THR A 1 104 ? 2.150 -12.873 6.800 1.00 63.34 104 THR A O 1
ATOM 843 N N . ALA A 1 105 ? 1.702 -14.153 8.586 1.00 66.75 105 ALA A N 1
ATOM 844 C CA . ALA A 1 105 ? 1.387 -15.359 7.812 1.00 66.75 105 ALA A CA 1
ATOM 845 C C . ALA A 1 105 ? 0.181 -15.173 6.863 1.00 66.75 105 ALA A C 1
ATOM 847 O O . ALA A 1 105 ? 0.068 -15.882 5.866 1.00 66.75 105 ALA A O 1
ATOM 848 N N . LYS A 1 106 ? -0.704 -14.205 7.146 1.00 70.31 106 LYS A N 1
ATOM 849 C CA . LYS A 1 106 ? -1.861 -13.845 6.307 1.00 70.31 106 LYS A CA 1
ATOM 850 C C . LYS A 1 106 ? -1.513 -12.806 5.225 1.00 70.31 106 LYS A C 1
ATOM 852 O O . LYS A 1 106 ? -2.336 -12.527 4.358 1.00 70.31 106 LYS A O 1
ATOM 857 N N . GLY A 1 107 ? -0.292 -12.264 5.238 1.00 75.00 107 GLY A N 1
ATOM 858 C CA . GLY A 1 107 ? 0.244 -11.387 4.194 1.00 75.00 107 GLY A CA 1
ATOM 859 C C . GLY A 1 107 ? -0.131 -9.907 4.312 1.00 75.00 107 GLY A C 1
ATOM 860 O O . GLY A 1 107 ? 0.213 -9.141 3.408 1.00 75.00 107 GLY A O 1
ATOM 861 N N . TYR A 1 108 ? -0.806 -9.492 5.389 1.00 82.25 108 TYR A N 1
ATOM 862 C CA . TYR A 1 108 ? -1.091 -8.091 5.726 1.00 82.25 108 TYR A CA 1
ATOM 863 C C . TYR A 1 108 ? -1.208 -7.880 7.244 1.00 82.25 108 TYR A C 1
ATOM 865 O O . TYR A 1 108 ? -1.402 -8.837 7.997 1.00 82.25 108 TYR A O 1
ATOM 873 N N . GLN A 1 109 ? -1.128 -6.622 7.674 1.00 86.31 109 GLN A N 1
ATOM 874 C CA . GLN A 1 109 ? -1.490 -6.152 9.012 1.00 86.31 109 GLN A CA 1
ATOM 875 C C . GLN A 1 109 ? -2.396 -4.916 8.911 1.00 86.31 109 GLN A C 1
ATOM 877 O O . GLN A 1 109 ? -2.299 -4.157 7.946 1.00 86.31 109 GLN A O 1
ATOM 882 N N . CYS A 1 110 ? -3.281 -4.713 9.888 1.00 89.81 110 CYS A N 1
ATOM 883 C CA . CYS A 1 110 ? -4.111 -3.512 9.980 1.00 89.81 110 CYS A CA 1
ATOM 884 C C . CYS A 1 110 ? -3.450 -2.504 10.930 1.00 89.81 110 CYS A C 1
ATOM 886 O O . CYS A 1 110 ? -3.166 -2.827 12.081 1.00 89.81 110 CYS A O 1
ATOM 888 N N . LEU A 1 111 ? -3.202 -1.286 10.453 1.00 90.38 111 LEU A N 1
ATOM 889 C CA . LEU A 1 111 ? -2.723 -0.175 11.270 1.00 90.38 111 LEU A CA 1
ATOM 890 C C . LEU A 1 111 ? -3.935 0.539 11.871 1.00 90.38 111 LEU A C 1
ATOM 892 O O . LEU A 1 111 ? -4.678 1.229 11.166 1.00 90.38 111 LEU A O 1
ATOM 896 N N . CYS A 1 112 ? -4.154 0.326 13.167 1.00 92.19 112 CYS A N 1
ATOM 897 C CA . CYS A 1 112 ? -5.346 0.812 13.848 1.00 92.19 112 CYS A CA 1
ATOM 898 C C . CYS A 1 112 ? -5.309 2.328 14.078 1.00 92.19 112 CYS A C 1
ATOM 900 O O . CYS A 1 112 ? -4.291 2.851 14.542 1.00 92.19 112 CYS A O 1
ATOM 902 N N . PRO A 1 113 ? -6.417 3.045 13.808 1.00 91.56 113 PRO A N 1
ATOM 903 C CA . PRO A 1 113 ? -6.567 4.433 14.214 1.00 91.56 113 PRO A CA 1
ATOM 904 C C . PRO A 1 113 ? -6.580 4.559 15.741 1.00 91.56 113 PRO A C 1
ATOM 906 O O . PRO A 1 113 ? -6.870 3.602 16.463 1.00 91.56 113 PRO A O 1
ATOM 909 N N . SER A 1 114 ? -6.301 5.763 16.243 1.00 88.38 114 SER A N 1
ATOM 910 C CA . SER A 1 114 ? -6.300 6.052 17.679 1.00 88.38 114 SER A CA 1
ATOM 911 C C . SER A 1 114 ? -7.597 5.601 18.355 1.00 88.38 114 SER A C 1
ATOM 913 O O . SER A 1 114 ? -8.686 5.996 17.943 1.00 88.38 114 SER A O 1
ATOM 915 N N . GLY A 1 115 ? -7.469 4.816 19.426 1.00 85.94 115 GLY A N 1
ATOM 916 C CA . GLY A 1 115 ? -8.611 4.300 20.183 1.00 85.94 115 GLY A CA 1
ATOM 917 C C . GLY A 1 115 ? -9.146 2.953 19.699 1.00 85.94 115 GLY A C 1
ATOM 918 O O . GLY A 1 115 ? -10.124 2.489 20.272 1.00 85.94 115 GLY A O 1
ATOM 919 N N . PHE A 1 116 ? -8.507 2.305 18.721 1.00 90.88 116 PHE A N 1
ATOM 920 C CA . PHE A 1 116 ? -8.820 0.937 18.299 1.00 90.88 116 PHE A CA 1
ATOM 921 C C . PHE A 1 116 ? -7.620 0.003 18.468 1.00 90.88 116 PHE A C 1
ATOM 923 O O 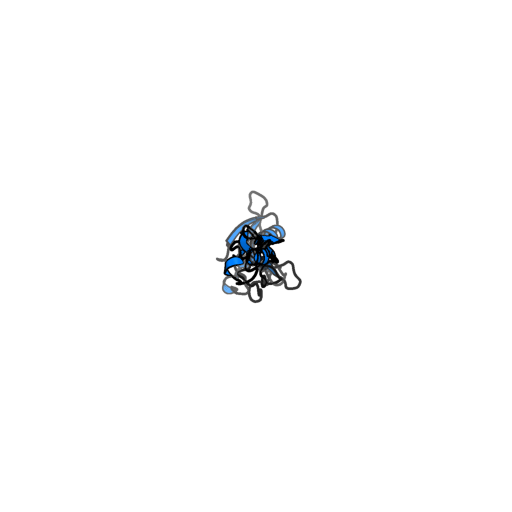. PHE A 1 116 ? -6.468 0.417 18.349 1.00 90.88 116 PHE A O 1
ATOM 930 N N . GLU A 1 117 ? -7.903 -1.267 18.734 1.00 89.81 117 GLU A N 1
ATOM 931 C CA . GLU A 1 117 ? -6.928 -2.352 18.846 1.00 89.81 117 GLU A CA 1
ATOM 932 C C . GLU A 1 117 ? -7.521 -3.671 18.315 1.00 89.81 117 GLU A C 1
ATOM 934 O O . GLU A 1 117 ? -8.709 -3.741 17.983 1.00 89.81 117 GLU A O 1
ATOM 939 N N . GLY A 1 118 ? -6.695 -4.715 18.219 1.00 89.31 118 GLY A N 1
ATOM 940 C CA . GLY A 1 118 ? -7.066 -6.022 17.659 1.00 89.31 118 GLY A CA 1
ATOM 941 C C . GLY A 1 118 ? -6.385 -6.315 16.318 1.00 89.31 118 GLY A C 1
ATOM 942 O O . GLY A 1 118 ? -5.760 -5.438 15.724 1.00 89.31 118 GLY A O 1
ATOM 943 N N . GLU A 1 119 ? -6.485 -7.556 15.829 1.00 89.31 119 GLU A N 1
ATOM 944 C CA . GLU A 1 119 ? -5.852 -7.966 14.556 1.00 89.31 119 GLU A CA 1
ATOM 945 C C . GLU A 1 119 ? -6.480 -7.237 13.357 1.00 89.31 119 GLU A C 1
ATOM 947 O O . GLU A 1 119 ? -5.831 -6.987 12.339 1.00 89.31 119 GLU A O 1
ATOM 952 N N . ARG A 1 120 ? -7.760 -6.889 13.488 1.00 91.12 120 ARG A N 1
ATOM 953 C CA . ARG A 1 120 ? -8.566 -6.210 12.481 1.00 91.12 120 ARG A CA 1
ATOM 954 C C . ARG A 1 120 ? -8.961 -4.808 12.936 1.00 91.12 120 ARG A C 1
ATOM 956 O O . ARG A 1 120 ? -9.726 -4.164 12.231 1.00 91.12 120 ARG A O 1
ATOM 963 N N . CYS A 1 121 ? -8.435 -4.324 14.062 1.00 92.69 121 CYS A N 1
ATOM 964 C CA . CYS A 1 121 ? -8.850 -3.076 14.705 1.00 92.69 121 CYS A CA 1
ATOM 965 C C . CYS A 1 121 ? -10.330 -3.074 15.115 1.00 92.69 121 CYS A C 1
ATOM 967 O O . CYS A 1 121 ? -10.983 -2.037 15.080 1.00 92.69 121 CYS A O 1
ATOM 969 N N . GLU A 1 122 ? -10.869 -4.243 15.460 1.00 92.81 122 GLU A N 1
ATOM 970 C CA . GLU A 1 122 ? -12.279 -4.502 15.759 1.00 92.81 122 GLU A CA 1
ATOM 971 C C . GLU A 1 122 ? -12.692 -4.089 17.182 1.00 92.81 122 GLU A C 1
ATOM 973 O O . GLU A 1 122 ? -13.872 -3.864 17.452 1.00 92.81 122 GLU A O 1
ATOM 978 N N . THR A 1 123 ? -11.729 -3.968 18.099 1.00 88.56 123 THR A N 1
ATOM 979 C CA . THR A 1 123 ? -11.981 -3.607 19.500 1.00 88.56 123 THR A CA 1
ATOM 980 C C . THR A 1 123 ? -11.637 -2.150 19.782 1.00 88.56 123 THR A C 1
ATOM 982 O O . THR A 1 123 ? -10.667 -1.615 19.249 1.00 88.56 123 THR A O 1
ATOM 985 N N . ALA A 1 124 ? -12.420 -1.497 20.644 1.00 81.81 124 ALA A N 1
ATOM 986 C CA . ALA A 1 124 ? -12.045 -0.204 21.203 1.00 81.81 124 ALA A CA 1
ATOM 987 C C . ALA A 1 124 ? -10.869 -0.398 22.166 1.00 81.81 124 ALA A C 1
ATOM 989 O O . ALA A 1 124 ? -10.966 -1.176 23.114 1.00 81.81 124 ALA A O 1
ATOM 990 N N . GLY A 1 125 ? -9.781 0.326 21.923 1.00 78.50 125 GLY A N 1
ATOM 991 C CA . GLY A 1 125 ? -8.577 0.281 22.731 1.00 78.50 125 GLY A CA 1
ATOM 992 C C . GLY A 1 125 ? -8.873 0.589 24.191 1.00 78.50 125 GLY A C 1
ATOM 993 O O . GLY A 1 125 ? -9.656 1.493 24.499 1.00 78.50 125 GLY A O 1
ATOM 994 N N . ILE A 1 126 ? -8.202 -0.121 25.095 1.00 70.25 126 ILE A N 1
ATOM 995 C CA . ILE A 1 126 ? -8.375 0.005 26.550 1.00 70.25 126 ILE A CA 1
ATOM 996 C C . ILE A 1 126 ? -8.371 1.473 27.018 1.00 70.25 126 ILE A C 1
ATOM 998 O O . ILE A 1 126 ? -9.190 1.853 27.851 1.00 70.25 126 ILE A O 1
ATOM 1002 N N . LEU A 1 127 ? -7.526 2.333 26.436 1.00 64.75 127 LEU A N 1
ATOM 1003 C CA . LEU A 1 127 ? -7.479 3.763 26.766 1.00 64.75 127 LEU A CA 1
ATOM 1004 C C . LEU A 1 127 ? -8.812 4.487 26.480 1.00 64.75 127 LEU A C 1
ATOM 1006 O O . LEU A 1 127 ? -9.239 5.313 27.279 1.00 64.75 127 LEU A O 1
ATOM 1010 N N . PHE A 1 128 ? -9.500 4.153 25.385 1.00 62.00 128 PHE A N 1
ATOM 1011 C CA . PHE A 1 128 ? -10.803 4.719 25.015 1.00 62.00 128 PHE A CA 1
ATOM 1012 C C . PHE A 1 128 ? -11.924 4.235 25.948 1.00 62.00 128 PHE A C 1
ATOM 1014 O O . PHE A 1 128 ? -12.787 5.021 26.337 1.00 62.00 128 PHE A O 1
ATOM 1021 N N . LEU A 1 129 ? -11.870 2.973 26.393 1.00 60.66 129 LEU A N 1
ATOM 1022 C CA . LEU A 1 129 ? -12.778 2.443 27.419 1.00 60.66 129 LEU A CA 1
ATOM 1023 C C . LEU A 1 129 ? -12.509 3.059 28.801 1.00 60.66 129 LEU A C 1
ATOM 1025 O O . LEU A 1 129 ? -13.453 3.321 29.548 1.00 60.66 129 LEU A O 1
ATOM 1029 N N . PHE A 1 130 ? -11.252 3.374 29.127 1.00 62.06 130 PHE A N 1
ATOM 1030 C CA . PHE A 1 130 ? -10.922 4.170 30.310 1.00 62.06 130 PHE A CA 1
ATOM 1031 C C . PHE A 1 130 ? -11.496 5.588 30.201 1.00 62.06 130 PHE A C 1
ATOM 1033 O O . PHE A 1 130 ? -12.127 6.040 31.144 1.00 62.06 130 PHE A O 1
ATOM 1040 N N . PHE A 1 131 ? -11.402 6.271 29.056 1.00 57.97 131 PHE A N 1
ATOM 1041 C CA . PHE A 1 131 ? -12.034 7.590 28.889 1.00 57.97 131 PHE A CA 1
ATOM 1042 C C . PHE A 1 131 ? -13.574 7.548 28.965 1.00 57.97 131 PHE A C 1
ATOM 1044 O O . PHE A 1 131 ? -14.159 8.434 29.583 1.00 57.97 131 PHE A O 1
ATOM 1051 N N . LEU A 1 132 ? -14.234 6.517 28.420 1.00 57.16 132 LEU A N 1
ATOM 1052 C CA . LEU A 1 132 ? -15.695 6.347 28.522 1.00 57.16 132 LEU A CA 1
ATOM 1053 C C . LEU A 1 132 ? -16.165 5.940 29.930 1.00 57.16 132 LEU A C 1
ATOM 1055 O O . LEU A 1 132 ? -17.233 6.361 30.374 1.00 57.16 132 LEU A O 1
ATOM 1059 N N . SER A 1 133 ? -15.371 5.157 30.663 1.00 56.91 133 SER A N 1
ATOM 1060 C CA . SER A 1 133 ? -15.665 4.814 32.064 1.00 56.91 133 SER A CA 1
ATOM 1061 C C . SER A 1 133 ? -15.317 5.943 33.042 1.00 56.91 133 SER A C 1
ATOM 1063 O O . SER A 1 133 ? -15.965 6.063 34.080 1.00 56.91 133 SER A O 1
ATOM 1065 N N . LEU A 1 134 ? -14.366 6.818 32.696 1.00 55.84 134 LEU A N 1
ATOM 1066 C CA . LEU A 1 134 ? -14.016 8.018 33.464 1.00 55.84 134 LEU A CA 1
ATOM 1067 C C . LEU A 1 134 ? -14.890 9.235 33.117 1.00 55.84 134 LEU A C 1
ATOM 1069 O O . LEU A 1 134 ? -14.969 10.162 33.918 1.00 55.84 134 LEU A O 1
ATOM 1073 N N . SER A 1 135 ? -15.617 9.238 31.990 1.00 54.34 135 SER A N 1
ATOM 1074 C CA . SER A 1 135 ? -16.624 10.277 31.701 1.00 54.34 135 SER A CA 1
ATOM 1075 C C . SER A 1 135 ? -17.873 10.201 32.588 1.00 54.34 135 SER A C 1
ATOM 1077 O O . SER A 1 135 ? -18.760 11.038 32.457 1.00 54.34 135 SER A O 1
ATOM 1079 N N . ASN A 1 136 ? -17.933 9.245 33.522 1.00 53.38 136 ASN A N 1
ATOM 1080 C CA . ASN A 1 136 ? -18.926 9.225 34.597 1.00 53.38 136 ASN A CA 1
ATOM 1081 C C . ASN A 1 136 ? -18.431 9.920 35.889 1.00 53.38 136 ASN A C 1
ATOM 1083 O O . ASN A 1 136 ? -19.066 9.813 36.931 1.00 53.38 136 ASN A O 1
ATOM 1087 N N . PHE A 1 137 ? -17.289 10.624 35.848 1.00 58.69 137 PHE A N 1
ATOM 1088 C CA . PHE A 1 137 ? -16.677 11.291 37.009 1.00 58.69 137 PHE A CA 1
ATOM 1089 C C . PHE A 1 137 ? -16.909 12.817 37.050 1.00 58.69 137 PHE A C 1
ATOM 1091 O O . PHE A 1 137 ? -16.081 13.566 37.558 1.00 58.69 137 PHE A O 1
ATOM 1098 N N . THR A 1 138 ? -18.001 13.340 36.489 1.00 58.66 138 THR A N 1
ATOM 1099 C CA . THR A 1 138 ? -18.275 14.796 36.564 1.00 58.66 138 THR A CA 1
ATOM 1100 C C . THR A 1 138 ? -19.650 15.165 37.093 1.00 58.66 138 THR A C 1
ATOM 1102 O O . THR A 1 138 ? -19.911 16.347 37.307 1.00 58.66 138 THR A O 1
ATOM 1105 N N . THR A 1 139 ? -20.500 14.189 37.403 1.00 65.12 139 THR A N 1
ATOM 1106 C CA . THR A 1 139 ? -21.709 14.440 38.187 1.00 65.12 139 THR A CA 1
ATOM 1107 C C . THR A 1 139 ? -21.572 13.712 39.507 1.00 65.12 139 THR A C 1
ATOM 1109 O O . THR A 1 139 ? -21.894 12.532 39.614 1.00 65.12 139 THR A O 1
ATOM 1112 N N . ASP A 1 140 ? -21.044 14.430 40.492 1.00 75.12 140 ASP A N 1
ATOM 1113 C CA . ASP A 1 140 ? -21.231 14.075 41.891 1.00 75.12 140 ASP A CA 1
ATOM 1114 C C . ASP A 1 140 ? -22.723 13.790 42.122 1.00 75.12 140 ASP A C 1
ATOM 1116 O O . ASP A 1 140 ? -23.573 14.635 41.820 1.00 75.12 140 ASP A O 1
ATOM 1120 N N . ILE A 1 141 ? -23.052 12.565 42.529 1.00 78.94 141 ILE A N 1
ATOM 1121 C CA . ILE A 1 141 ? -24.438 12.195 42.802 1.00 78.94 141 ILE A CA 1
ATOM 1122 C C . ILE A 1 141 ? -24.763 12.802 44.153 1.00 78.94 141 ILE A C 1
ATOM 1124 O O . ILE A 1 141 ? -24.243 12.335 45.151 1.00 78.94 141 ILE A O 1
ATOM 1128 N N . ASP A 1 142 ? -25.647 13.797 44.188 1.00 82.56 142 ASP A N 1
ATOM 1129 C CA . ASP A 1 142 ? -26.125 14.336 45.457 1.00 82.56 142 ASP A CA 1
ATOM 1130 C C . ASP A 1 142 ? -26.951 13.266 46.186 1.00 82.56 142 ASP A C 1
ATOM 1132 O O . ASP A 1 142 ? -28.141 13.081 45.904 1.00 82.56 142 ASP A O 1
ATOM 1136 N N . GLU A 1 143 ? -26.331 12.520 47.106 1.00 86.75 143 GLU A N 1
ATOM 1137 C CA . GLU A 1 143 ? -27.014 11.434 47.810 1.00 86.75 143 GLU A CA 1
ATOM 1138 C C . GLU A 1 143 ? -28.100 11.944 48.758 1.00 86.75 143 GLU A C 1
ATOM 1140 O O . GLU A 1 143 ? -29.030 11.192 49.070 1.00 86.75 143 GLU A O 1
ATOM 1145 N N . CYS A 1 144 ? -28.034 13.218 49.163 1.00 84.12 144 CYS A N 1
ATOM 1146 C CA . CYS A 1 144 ? -29.079 13.850 49.960 1.00 84.12 144 CYS A CA 1
ATOM 1147 C C . CYS A 1 144 ? -30.382 14.008 49.158 1.00 84.12 144 CYS A C 1
ATOM 1149 O O . CYS A 1 144 ? -31.465 13.985 49.748 1.00 84.12 144 CYS A O 1
ATOM 1151 N N . VAL A 1 145 ? -30.296 14.122 47.827 1.00 84.31 145 VAL A N 1
ATOM 1152 C CA . VAL A 1 145 ? -31.458 14.193 46.924 1.00 84.31 145 VAL A CA 1
ATOM 1153 C C . VAL A 1 145 ? -31.788 12.830 46.315 1.00 84.31 145 VAL A C 1
ATOM 1155 O O . VAL A 1 145 ? -32.958 12.462 46.204 1.00 84.31 145 VAL A O 1
ATOM 1158 N N . ALA A 1 146 ? -30.771 12.061 45.926 1.00 80.25 146 ALA A N 1
ATOM 1159 C CA . ALA A 1 146 ? -30.936 10.812 45.191 1.00 80.25 146 ALA A CA 1
ATOM 1160 C C . ALA A 1 146 ? -31.494 9.666 46.050 1.00 80.25 146 ALA A C 1
ATOM 1162 O O . ALA A 1 146 ? -32.063 8.715 45.513 1.00 80.25 146 ALA A O 1
ATOM 1163 N N . THR A 1 147 ? -31.338 9.703 47.378 1.00 73.50 147 THR A N 1
ATOM 1164 C CA . THR A 1 147 ? -31.916 8.687 48.269 1.00 73.50 147 THR A CA 1
ATOM 1165 C C . THR A 1 147 ? -32.414 9.299 49.576 1.00 73.50 147 THR A C 1
ATOM 1167 O O . THR A 1 147 ? -31.640 9.667 50.455 1.00 73.50 147 THR A O 1
ATOM 1170 N N . SER A 1 148 ? -33.734 9.332 49.756 1.00 70.88 148 SER A N 1
ATOM 1171 C CA . SER A 1 148 ? -34.354 9.766 51.009 1.00 70.88 148 SER A CA 1
ATOM 1172 C C . SER A 1 148 ? -34.061 8.787 52.156 1.00 70.88 148 SER A C 1
ATOM 1174 O O . SER A 1 148 ? -34.258 7.583 51.994 1.00 70.88 148 SER A O 1
ATOM 1176 N N . GLY A 1 149 ? -33.663 9.300 53.328 1.00 75.12 149 GLY A N 1
ATOM 1177 C CA . GLY A 1 149 ? -33.521 8.511 54.565 1.00 75.12 149 GLY A CA 1
ATOM 1178 C C . GLY A 1 149 ? -32.112 7.995 54.888 1.00 75.12 149 GLY A C 1
ATOM 1179 O O . GLY A 1 149 ? -31.979 7.048 55.655 1.00 75.12 149 GLY A O 1
ATOM 1180 N N . LYS A 1 150 ? -31.057 8.582 54.307 1.00 81.56 150 LYS A N 1
ATOM 1181 C CA . LYS A 1 150 ? -29.657 8.207 54.591 1.00 81.56 150 LYS A CA 1
ATOM 1182 C C . LYS A 1 150 ? -29.144 8.680 55.954 1.00 81.56 150 LYS A C 1
ATOM 1184 O O . LYS A 1 150 ? -28.321 7.997 56.548 1.00 81.56 150 LYS A O 1
ATOM 1189 N N . CYS A 1 151 ? -29.626 9.822 56.439 1.00 89.56 151 CYS A N 1
ATOM 1190 C CA . CYS A 1 151 ? -29.276 10.366 57.751 1.00 89.56 151 CYS A CA 1
ATOM 1191 C C . CYS A 1 151 ? -30.384 10.107 58.775 1.00 89.56 151 CYS A C 1
ATOM 1193 O O . CYS A 1 151 ? -31.538 9.873 58.409 1.00 89.56 151 CYS A O 1
ATOM 1195 N N . HIS A 1 152 ? -30.049 10.218 60.063 1.00 89.88 152 HIS A N 1
ATOM 1196 C CA . HIS A 1 152 ? -31.044 10.225 61.132 1.00 89.88 152 HIS A CA 1
ATOM 1197 C C . HIS A 1 152 ? -32.076 11.345 60.910 1.00 89.88 152 HIS A C 1
ATOM 1199 O O . HIS A 1 152 ? -31.729 12.423 60.431 1.00 89.88 152 HIS A O 1
ATOM 1205 N N . ASN A 1 153 ? -33.326 11.150 61.342 1.00 88.62 153 ASN A N 1
ATOM 1206 C CA . ASN A 1 153 ? -34.377 12.178 61.223 1.00 88.62 153 ASN A CA 1
ATOM 1207 C C . ASN A 1 153 ? -34.000 13.503 61.922 1.00 88.62 153 ASN A C 1
ATOM 1209 O O . ASN A 1 153 ? -34.395 14.593 61.495 1.00 88.62 153 ASN A O 1
ATOM 1213 N N . GLU A 1 154 ? -33.187 13.402 62.978 1.00 91.69 154 GLU A N 1
ATOM 1214 C CA . GLU A 1 154 ? -32.618 14.539 63.716 1.00 91.69 154 GLU A CA 1
ATOM 1215 C C . GLU A 1 154 ? -31.191 14.914 63.295 1.00 91.69 154 GLU A C 1
ATOM 1217 O O . GLU A 1 154 ? -30.449 15.521 64.062 1.00 91.69 154 GLU A O 1
ATOM 1222 N N . ALA A 1 155 ? -30.812 14.593 62.059 1.00 90.75 155 ALA A N 1
ATOM 1223 C CA . ALA A 1 155 ? -29.580 15.037 61.423 1.00 90.75 155 ALA A CA 1
ATOM 1224 C C . ALA A 1 155 ? -29.862 15.807 60.124 1.00 90.75 155 ALA A C 1
ATOM 1226 O O . ALA A 1 155 ? -30.907 15.649 59.494 1.00 90.75 155 ALA A O 1
ATOM 1227 N N . ALA A 1 156 ? -28.922 16.662 59.736 1.00 91.31 156 ALA A N 1
ATOM 1228 C CA . ALA A 1 156 ? -28.876 17.319 58.438 1.00 91.31 156 ALA A CA 1
ATOM 1229 C C . ALA A 1 156 ? -27.917 16.557 57.513 1.00 91.31 156 ALA A C 1
ATOM 1231 O O . ALA A 1 156 ? -26.807 16.225 57.929 1.00 91.31 156 ALA A O 1
ATOM 1232 N N . CYS A 1 157 ? -28.345 16.299 56.276 1.00 91.94 157 CYS A N 1
ATOM 1233 C CA . CYS A 1 157 ? -27.498 15.744 55.221 1.00 91.94 157 CYS A CA 1
ATOM 1234 C C . CYS A 1 157 ? -26.809 16.886 54.477 1.00 91.94 157 CYS A C 1
ATOM 1236 O O . CYS A 1 157 ? -27.476 17.844 54.082 1.00 91.94 157 CYS A O 1
ATOM 1238 N N . ASN A 1 158 ? -25.498 16.786 54.289 1.00 90.69 158 ASN A N 1
ATOM 1239 C CA . ASN A 1 158 ? -24.736 17.700 53.456 1.00 90.69 158 ASN A CA 1
ATOM 1240 C C . ASN A 1 158 ? -23.971 16.905 52.400 1.00 90.69 158 ASN A C 1
ATOM 1242 O O . ASN A 1 158 ? -23.171 16.032 52.745 1.00 90.69 158 ASN A O 1
ATOM 1246 N N . ASN A 1 159 ? -24.228 17.209 51.133 1.00 87.12 159 ASN A N 1
ATOM 1247 C CA . ASN A 1 159 ? -23.554 16.553 50.028 1.00 87.12 159 ASN A CA 1
ATOM 1248 C C . ASN A 1 159 ? -22.082 16.993 49.953 1.00 87.12 159 ASN A C 1
ATOM 1250 O O . ASN A 1 159 ? -21.752 18.156 50.202 1.00 87.12 159 ASN A O 1
ATOM 1254 N N . THR A 1 160 ? -21.187 16.070 49.620 1.00 82.94 160 THR A N 1
ATOM 1255 C CA . THR A 1 160 ? -19.749 16.312 49.468 1.00 82.94 160 THR A CA 1
ATOM 1256 C C . THR A 1 160 ? -19.240 15.626 48.207 1.00 82.94 160 THR A C 1
ATOM 1258 O O . THR A 1 160 ? -19.819 14.667 47.732 1.00 82.94 160 THR A O 1
ATOM 1261 N N . HIS A 1 161 ? -18.126 16.088 47.647 1.00 80.75 161 HIS A N 1
ATOM 1262 C CA . HIS A 1 161 ? -17.628 15.468 46.424 1.00 80.75 161 HIS A CA 1
ATOM 1263 C C . HIS A 1 161 ? -17.232 13.996 46.661 1.00 80.75 161 HIS A C 1
ATOM 1265 O O . HIS A 1 161 ? -16.256 13.720 47.363 1.00 80.75 161 HIS A O 1
ATOM 1271 N N . GLY A 1 162 ? -17.991 13.072 46.073 1.00 77.06 162 GLY A N 1
ATOM 1272 C CA . GLY A 1 162 ? -17.840 11.623 46.171 1.00 77.06 162 GLY A CA 1
ATOM 1273 C C . GLY A 1 162 ? -18.514 10.957 47.380 1.00 77.06 162 GLY A C 1
ATOM 1274 O O . GLY A 1 162 ? -18.272 9.764 47.576 1.00 77.06 162 GLY A O 1
ATOM 1275 N N . SER A 1 163 ? -19.276 11.685 48.213 1.00 84.69 163 SER A N 1
ATOM 1276 C CA . SER A 1 163 ? -19.968 11.148 49.406 1.00 84.69 163 SER A CA 1
ATOM 1277 C C . SER A 1 163 ? -20.949 12.166 50.014 1.00 84.69 163 SER A C 1
ATOM 1279 O O . SER A 1 163 ? -21.011 13.315 49.620 1.00 84.69 163 SER A O 1
ATOM 1281 N N . TYR A 1 164 ? -21.589 11.839 51.133 1.00 88.19 164 TYR A N 1
ATOM 1282 C CA . TYR A 1 164 ? -22.338 12.784 51.966 1.00 88.19 164 TYR A CA 1
ATOM 1283 C C . TYR A 1 164 ? -21.877 12.734 53.428 1.00 88.19 164 TYR A C 1
ATOM 1285 O O . TYR A 1 164 ? -21.262 11.763 53.878 1.00 88.19 164 TYR A O 1
ATOM 1293 N N . VAL A 1 165 ? -22.192 13.786 54.185 1.00 91.75 165 VAL A N 1
ATOM 1294 C CA . VAL A 1 165 ? -21.958 13.881 55.632 1.00 91.75 165 VAL A CA 1
ATOM 1295 C C . VAL A 1 165 ? -23.279 14.159 56.341 1.00 91.75 165 VAL A C 1
ATOM 1297 O O . VAL A 1 165 ? -23.998 15.092 55.987 1.00 91.75 165 VAL A O 1
ATOM 1300 N N . CYS A 1 166 ? -23.585 13.368 57.369 1.00 92.94 166 CYS A N 1
ATOM 1301 C CA . CYS A 1 166 ? -24.718 13.602 58.256 1.00 92.94 166 CYS A CA 1
ATOM 1302 C C . CYS A 1 166 ? -24.245 14.293 59.539 1.00 92.94 166 CYS A C 1
ATOM 1304 O O . CYS A 1 166 ? -23.332 13.808 60.202 1.00 92.94 166 CYS A O 1
ATOM 1306 N N . THR A 1 167 ? -24.902 15.381 59.936 1.00 93.69 167 THR A N 1
ATOM 1307 C CA . THR A 1 167 ? -24.574 16.112 61.170 1.00 93.69 167 THR A CA 1
ATOM 1308 C C . THR A 1 167 ? -25.813 16.228 62.044 1.00 93.69 167 THR A C 1
ATOM 1310 O O . THR A 1 167 ? -26.835 16.737 61.584 1.00 93.69 167 THR A O 1
ATOM 1313 N N . CYS A 1 168 ? -25.753 15.777 63.302 1.00 93.00 168 CYS A N 1
ATOM 1314 C CA . CYS A 1 168 ? -26.880 15.914 64.230 1.00 93.00 168 CYS A CA 1
ATOM 1315 C C . CYS A 1 168 ? -27.283 17.385 64.411 1.00 93.00 168 CYS A C 1
ATOM 1317 O O . CYS A 1 168 ? -26.437 18.279 64.488 1.00 93.00 168 CYS A O 1
ATOM 1319 N N . LYS A 1 169 ? -28.591 17.636 64.477 1.00 92.44 169 LYS A N 1
ATOM 1320 C CA . LYS A 1 169 ? -29.142 18.972 64.717 1.00 92.44 169 LYS A CA 1
ATOM 1321 C C . LYS A 1 169 ? -28.794 19.460 66.135 1.00 92.44 169 LYS A C 1
ATOM 1323 O O . LYS A 1 169 ? -28.554 18.641 67.026 1.00 92.44 169 LYS A O 1
ATOM 1328 N N . PRO A 1 170 ? -28.804 20.784 66.382 1.0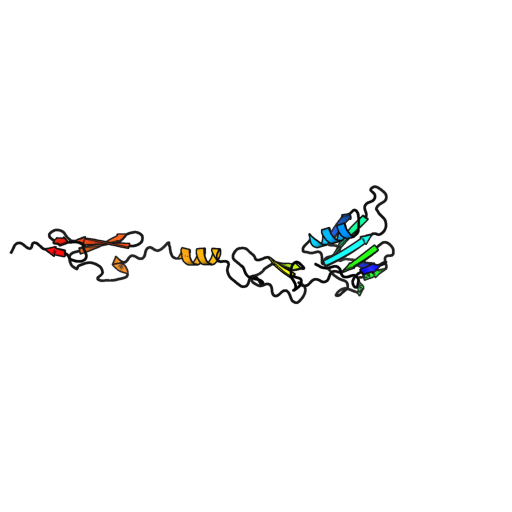0 90.56 170 PRO A N 1
ATOM 1329 C CA . PRO A 1 170 ? -28.537 21.339 67.707 1.00 90.56 170 PRO A CA 1
ATOM 1330 C C . PRO A 1 170 ? -29.413 20.708 68.800 1.00 90.56 170 PRO A C 1
ATOM 1332 O O . PRO A 1 170 ? -30.621 20.568 68.624 1.00 90.56 170 PRO A O 1
ATOM 1335 N N . GLY A 1 171 ? -28.803 20.338 69.930 1.00 85.88 171 GLY A N 1
ATOM 1336 C CA . GLY A 1 171 ? -29.481 19.650 71.041 1.00 85.88 171 GLY A CA 1
ATOM 1337 C C . GLY A 1 171 ? -29.466 18.118 70.958 1.00 85.88 171 GLY A C 1
ATOM 1338 O O . GLY A 1 171 ? -29.894 17.456 71.904 1.00 85.88 171 GLY A O 1
ATOM 1339 N N . TYR A 1 172 ? -28.930 17.555 69.873 1.00 84.94 172 TYR A N 1
ATOM 1340 C CA . TYR A 1 172 ? -28.719 16.121 69.702 1.00 84.94 172 TYR A CA 1
ATOM 1341 C C . TYR A 1 172 ? -27.230 15.803 69.561 1.00 84.94 172 TYR A C 1
ATOM 1343 O O . TYR A 1 172 ? -26.471 16.564 68.964 1.00 84.94 172 TYR A O 1
ATOM 1351 N N . ILE A 1 173 ? -26.814 14.664 70.111 1.00 87.88 173 ILE A N 1
ATOM 1352 C CA . ILE A 1 173 ? -25.428 14.185 70.077 1.00 87.88 173 ILE A CA 1
ATOM 1353 C C . ILE A 1 173 ? -25.407 12.830 69.377 1.00 87.88 173 ILE A C 1
ATOM 1355 O O . ILE A 1 173 ? -26.277 11.991 69.621 1.00 87.88 173 ILE A O 1
ATOM 1359 N N . GLY A 1 174 ? -24.422 12.624 68.506 1.00 89.50 174 GLY A N 1
ATOM 1360 C CA . GLY 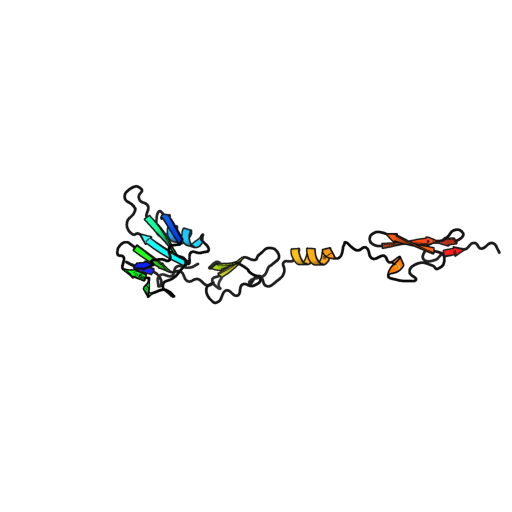A 1 174 ? -24.268 11.385 67.759 1.00 89.50 174 GLY A CA 1
ATOM 1361 C C . GLY A 1 174 ? -23.414 11.544 66.505 1.00 89.50 174 GLY A C 1
ATOM 1362 O O . GLY A 1 174 ? -22.754 12.565 66.321 1.00 89.50 174 GLY A O 1
ATOM 1363 N N . ASP A 1 175 ? -23.442 10.530 65.647 1.00 90.19 175 ASP A N 1
ATOM 1364 C CA . ASP A 1 175 ? -22.653 10.430 64.409 1.00 90.19 175 ASP A CA 1
ATOM 1365 C C . ASP A 1 175 ? -23.418 10.898 63.154 1.00 90.19 175 ASP A C 1
ATOM 1367 O O . ASP A 1 175 ? -22.938 10.752 62.035 1.00 90.19 175 ASP A O 1
ATOM 1371 N N . GLY A 1 176 ? -24.628 11.442 63.328 1.00 88.06 176 GLY A N 1
ATOM 1372 C CA . GLY A 1 176 ? -25.505 11.870 62.235 1.00 88.06 176 GLY A CA 1
ATOM 1373 C C . GLY A 1 176 ? -26.359 10.750 61.627 1.00 88.06 176 GLY A C 1
ATOM 1374 O O . GLY A 1 176 ? -27.375 11.044 60.995 1.00 88.06 176 GLY A O 1
ATOM 1375 N N . LEU A 1 177 ? -26.015 9.480 61.858 1.00 89.25 177 LEU A N 1
ATOM 1376 C CA . LEU A 1 177 ? -26.847 8.316 61.523 1.00 89.25 177 LEU A CA 1
ATOM 1377 C C . LEU A 1 177 ? -27.710 7.885 62.710 1.00 89.25 177 LEU A C 1
ATOM 1379 O O . LEU A 1 177 ? -28.841 7.442 62.528 1.00 89.25 177 LEU A O 1
ATOM 1383 N N . ASN A 1 178 ? -27.211 8.100 63.924 1.00 90.19 178 ASN A N 1
ATOM 1384 C CA . ASN A 1 178 ? -27.933 7.977 65.178 1.00 90.19 178 ASN A CA 1
ATOM 1385 C C . ASN A 1 178 ? -27.730 9.258 65.979 1.00 90.19 178 ASN A C 1
ATOM 1387 O O . ASN A 1 178 ? -26.610 9.573 66.369 1.00 90.19 178 ASN A O 1
ATOM 1391 N N . CYS A 1 179 ? -28.808 9.993 66.243 1.00 90.19 179 CYS A N 1
ATOM 1392 C CA . CYS A 1 179 ? -28.756 11.209 67.049 1.00 90.19 179 CYS A CA 1
ATOM 1393 C C . CYS A 1 179 ? -29.643 11.044 68.281 1.00 90.19 179 CYS A C 1
ATOM 1395 O O . CYS A 1 179 ? -30.859 10.899 68.163 1.00 90.19 179 CYS A O 1
ATOM 1397 N N . THR A 1 180 ? -29.042 11.098 69.468 1.00 88.81 180 THR A N 1
ATOM 1398 C CA . THR A 1 180 ? -29.753 11.029 70.749 1.00 88.81 180 THR A CA 1
ATOM 1399 C C . THR A 1 180 ? -29.862 12.421 71.355 1.00 88.81 180 THR A C 1
ATOM 1401 O O . THR A 1 180 ? -28.854 13.109 71.520 1.00 88.81 180 THR A O 1
ATOM 1404 N N . GLY A 1 181 ? -31.084 12.856 71.654 1.00 76.81 181 GLY A N 1
ATOM 1405 C CA . GLY A 1 181 ? -31.330 14.150 72.281 1.00 76.81 181 GLY A CA 1
ATOM 1406 C C . GLY A 1 181 ? -31.157 14.064 73.789 1.00 76.81 181 GLY A C 1
ATOM 1407 O O . GLY A 1 181 ? -31.682 13.147 74.418 1.00 76.81 181 GLY A O 1
ATOM 1408 N N . THR A 1 182 ? -30.502 15.051 74.392 1.00 67.31 182 THR A N 1
ATOM 1409 C CA . THR A 1 182 ? -30.739 15.359 75.807 1.00 67.31 182 THR A CA 1
ATOM 1410 C C . THR A 1 182 ? -31.948 16.283 75.865 1.00 67.31 182 THR A C 1
ATOM 1412 O O . THR A 1 182 ? -31.817 17.494 76.047 1.00 67.31 182 THR A O 1
ATOM 1415 N N . VAL A 1 183 ? -33.140 15.732 75.627 1.00 59.75 183 VAL A N 1
ATOM 1416 C CA . VAL A 1 183 ? -34.370 16.453 75.953 1.00 59.75 183 VAL A CA 1
ATOM 1417 C C . VAL A 1 183 ? -34.414 16.485 77.476 1.00 59.75 183 VAL A C 1
ATOM 1419 O O . VAL A 1 183 ? -34.677 15.461 78.103 1.00 59.75 183 VAL A O 1
ATOM 1422 N N . ASN A 1 184 ? -34.071 17.627 78.076 1.00 56.91 184 ASN A N 1
ATOM 1423 C CA . ASN A 1 184 ? -34.338 17.863 79.491 1.00 56.91 184 ASN A CA 1
ATOM 1424 C C . ASN A 1 184 ? -35.846 17.658 79.698 1.00 56.91 184 ASN A C 1
ATOM 1426 O O . ASN A 1 184 ? -36.642 18.478 79.240 1.00 56.91 184 ASN A O 1
ATOM 1430 N N . SER A 1 185 ? -36.204 16.519 80.294 1.00 50.81 185 SER A N 1
ATOM 1431 C CA . SER A 1 185 ? -37.542 16.243 80.824 1.00 50.81 185 SER A CA 1
ATOM 1432 C C . SER A 1 185 ? -37.690 16.907 82.184 1.00 50.81 185 SER A C 1
ATOM 1434 O O . SER A 1 185 ? -36.679 16.921 82.925 1.00 50.81 185 SER A O 1
#

pLDDT: mean 85.12, std 11.88, range [50.81, 97.94]

Radius of gyration: 34.81 Å; Cα contacts (8 Å, |Δi|>4): 372; chains: 1; bounding box: 63×37×105 Å